Protein AF-A0A8H5NJ87-F1 (afdb_monomer_lite)

InterPro domains:
  IPR022085 Oxopyrrolidines biosynthesis cluster protein G [PF12311] (150-254)
  IPR053204 Oxopyrrolidines Biosynthesis-associated Protein [PTHR38797] (66-254)

Structure (mmCIF, N/CA/C/O backbone):
data_AF-A0A8H5NJ87-F1
#
_entry.id   AF-A0A8H5NJ87-F1
#
loop_
_atom_site.group_PDB
_atom_site.id
_atom_site.type_symbol
_atom_site.label_atom_id
_atom_site.label_alt_id
_atom_site.label_comp_id
_atom_site.label_asym_id
_atom_site.label_entity_id
_atom_site.label_seq_id
_atom_site.pdbx_PDB_ins_code
_atom_site.Cartn_x
_atom_site.Cartn_y
_atom_site.Cartn_z
_atom_site.occupancy
_atom_site.B_iso_or_equiv
_atom_site.auth_seq_id
_atom_site.auth_comp_id
_atom_site.auth_asym_id
_atom_site.auth_atom_id
_atom_site.pdbx_PDB_model_num
ATOM 1 N N . MET A 1 1 ? 33.802 42.641 17.028 1.00 51.41 1 MET A N 1
ATOM 2 C CA . MET A 1 1 ? 33.295 41.327 17.489 1.00 51.41 1 MET A CA 1
ATOM 3 C C . MET A 1 1 ? 32.277 41.567 18.598 1.00 51.41 1 MET A C 1
ATOM 5 O O . MET A 1 1 ? 32.675 42.138 19.609 1.00 51.41 1 MET A O 1
ATOM 9 N N . PRO A 1 2 ? 30.983 41.240 18.432 1.00 53.16 2 PRO A N 1
ATOM 10 C CA . PRO A 1 2 ? 30.001 41.517 19.476 1.00 53.16 2 PRO A CA 1
ATOM 11 C C . PRO A 1 2 ? 30.289 40.643 20.704 1.00 53.16 2 PRO A C 1
ATOM 13 O O . PRO A 1 2 ? 30.281 39.417 20.612 1.00 53.16 2 PRO A O 1
ATOM 16 N N . LYS A 1 3 ? 30.552 41.289 21.847 1.00 59.00 3 LYS A N 1
ATOM 17 C CA . LYS A 1 3 ? 31.009 40.680 23.112 1.00 59.00 3 LYS A CA 1
ATOM 18 C C . LYS A 1 3 ? 29.953 39.825 23.845 1.00 59.00 3 LYS A C 1
ATOM 20 O O . LYS A 1 3 ? 30.255 39.299 24.904 1.00 59.00 3 LYS A O 1
ATOM 25 N N . ASN A 1 4 ? 28.759 39.639 23.270 1.00 71.56 4 ASN A N 1
ATOM 26 C CA . ASN A 1 4 ? 27.613 38.970 23.911 1.00 71.56 4 ASN A CA 1
ATOM 27 C C . ASN A 1 4 ? 27.056 37.763 23.133 1.00 71.56 4 ASN A C 1
ATOM 29 O O . ASN A 1 4 ? 25.940 37.324 23.400 1.00 71.56 4 ASN A O 1
ATOM 33 N N . ARG A 1 5 ? 27.783 37.207 22.154 1.00 73.75 5 ARG A N 1
ATOM 34 C CA . ARG A 1 5 ? 27.295 36.014 21.442 1.00 73.75 5 ARG A CA 1
ATOM 35 C C . ARG A 1 5 ? 27.471 34.771 22.333 1.00 73.75 5 ARG A C 1
ATOM 37 O O . ARG A 1 5 ? 28.611 34.475 22.690 1.00 73.75 5 ARG A O 1
ATOM 44 N N . PRO A 1 6 ? 26.403 34.015 22.659 1.00 78.38 6 PRO A N 1
ATOM 45 C CA . PRO A 1 6 ? 26.536 32.777 23.423 1.00 78.38 6 PRO A CA 1
ATOM 46 C C . PRO A 1 6 ? 27.439 31.773 22.693 1.00 78.38 6 PRO A C 1
ATOM 48 O O . PRO A 1 6 ? 27.505 31.769 21.453 1.00 78.38 6 PRO A O 1
ATOM 51 N N . SER A 1 7 ? 28.117 30.905 23.453 1.00 86.94 7 SER A N 1
ATOM 52 C CA . SER A 1 7 ? 28.956 29.844 22.883 1.00 86.94 7 SER A CA 1
ATOM 53 C C . SER A 1 7 ? 28.148 28.974 21.910 1.00 86.94 7 SER A C 1
ATOM 55 O O . SER A 1 7 ? 26.918 28.915 21.969 1.00 86.94 7 SER A O 1
ATOM 57 N N . LYS A 1 8 ? 28.828 28.333 20.950 1.00 88.00 8 LYS A N 1
ATOM 58 C CA . LYS A 1 8 ? 28.178 27.423 19.989 1.00 88.00 8 LYS A CA 1
ATOM 59 C C . LYS A 1 8 ? 27.372 26.343 20.721 1.00 88.00 8 LYS A C 1
ATOM 61 O O . LYS A 1 8 ? 26.194 26.188 20.439 1.00 88.00 8 LYS A O 1
ATOM 66 N N . GLU A 1 9 ? 27.979 25.733 21.731 1.00 90.19 9 GLU A N 1
ATOM 67 C CA . GLU A 1 9 ? 27.366 24.722 22.593 1.00 90.19 9 GLU A CA 1
ATOM 68 C C . GLU A 1 9 ? 26.073 25.206 23.264 1.00 90.19 9 GLU A C 1
ATOM 70 O O . GLU A 1 9 ? 25.040 24.561 23.127 1.00 90.19 9 GLU A O 1
ATOM 75 N N . LYS A 1 10 ? 26.071 26.400 23.877 1.00 89.88 10 LYS A N 1
ATOM 76 C CA . LYS A 1 10 ? 24.856 26.971 24.488 1.00 89.88 10 LYS A CA 1
ATOM 77 C C . LYS A 1 10 ? 23.739 27.210 23.471 1.00 89.88 10 LYS A C 1
ATOM 79 O O . LYS A 1 10 ? 22.566 27.051 23.792 1.00 89.88 10 LYS A O 1
ATOM 84 N N . ARG A 1 11 ? 24.085 27.601 22.242 1.00 89.12 11 ARG A N 1
ATOM 85 C CA . ARG A 1 11 ? 23.099 27.797 21.165 1.00 89.12 11 ARG A CA 1
ATOM 86 C C . ARG A 1 11 ? 22.554 26.474 20.646 1.00 89.12 11 ARG A C 1
ATOM 88 O O . ARG A 1 11 ? 21.368 26.400 20.346 1.00 89.12 11 ARG A O 1
ATOM 95 N N . ASP A 1 12 ? 23.401 25.461 20.529 1.00 93.44 12 ASP A N 1
ATOM 96 C CA . ASP A 1 12 ? 22.990 24.136 20.077 1.00 93.44 12 ASP A CA 1
ATOM 97 C C . ASP A 1 12 ? 22.105 23.462 21.137 1.00 93.44 12 ASP A C 1
ATOM 99 O O . ASP A 1 12 ? 21.049 22.938 20.790 1.00 93.44 12 ASP A O 1
ATOM 103 N N . GLN A 1 13 ? 22.433 23.597 22.427 1.00 93.12 13 GLN A N 1
ATOM 104 C CA . GLN A 1 13 ? 21.582 23.136 23.527 1.00 93.12 13 GLN A CA 1
ATOM 105 C C . GLN A 1 13 ? 20.218 23.839 23.538 1.00 93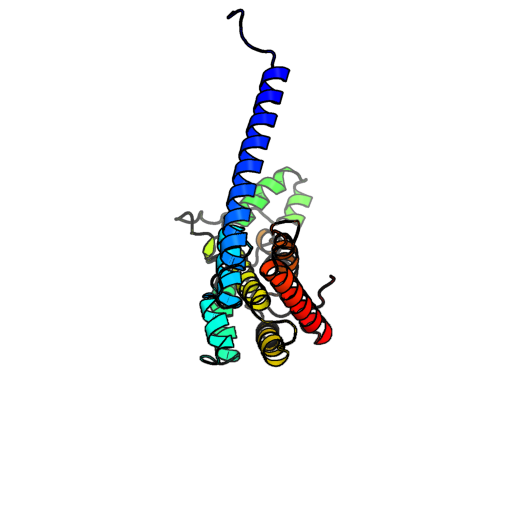.12 13 GLN A C 1
ATOM 107 O O . GLN A 1 13 ? 19.191 23.166 23.568 1.00 93.12 13 GLN A O 1
ATOM 112 N N . ALA A 1 14 ? 20.185 25.172 23.426 1.00 91.75 14 ALA A N 1
ATOM 113 C CA . ALA A 1 14 ? 18.927 25.919 23.373 1.00 91.75 14 ALA A CA 1
ATOM 114 C C . ALA A 1 14 ? 18.043 25.484 22.189 1.00 91.75 14 ALA A C 1
ATOM 116 O O . ALA A 1 14 ? 16.834 25.335 22.340 1.00 91.75 14 ALA A O 1
ATOM 117 N N . LYS A 1 15 ? 18.641 25.206 21.020 1.00 93.19 15 LYS A N 1
ATOM 118 C CA . LYS A 1 15 ? 17.914 24.660 19.861 1.00 93.19 15 LYS A CA 1
ATOM 119 C C . LYS A 1 15 ? 17.367 23.257 20.117 1.00 93.19 15 LYS A C 1
ATOM 121 O O . LYS A 1 15 ? 16.283 22.937 19.637 1.00 93.19 15 LYS A O 1
ATOM 126 N N . VAL A 1 16 ? 18.119 22.402 20.810 1.00 93.75 16 VAL A N 1
ATOM 127 C CA . VAL A 1 16 ? 17.667 21.048 21.170 1.00 93.75 16 VAL A CA 1
ATOM 128 C C . VAL A 1 16 ? 16.493 21.122 22.143 1.00 93.75 16 VAL A C 1
ATOM 130 O O . VAL A 1 16 ? 15.486 20.451 21.926 1.00 93.75 16 VAL A O 1
ATOM 133 N N . GLU A 1 17 ? 16.585 21.969 23.165 1.00 94.44 17 GLU A N 1
ATOM 134 C CA . GLU A 1 17 ? 15.505 22.188 24.130 1.00 94.44 17 GLU A CA 1
ATOM 135 C C . GLU A 1 17 ? 14.260 22.764 23.449 1.00 94.44 17 GLU A C 1
ATOM 137 O O . GLU A 1 17 ? 13.171 22.221 23.616 1.00 94.44 17 GLU A O 1
ATOM 142 N N . GLU A 1 18 ? 14.411 23.780 22.597 1.00 94.56 18 GLU A N 1
ATOM 143 C CA . GLU A 1 18 ? 13.307 24.350 21.819 1.00 94.56 18 GLU A CA 1
ATOM 144 C C . GLU A 1 18 ? 12.620 23.295 20.936 1.00 94.56 18 GLU A C 1
ATOM 146 O O . GLU A 1 18 ? 11.393 23.193 20.924 1.00 94.56 18 GLU A O 1
ATOM 151 N N . ARG A 1 19 ? 13.396 22.463 20.226 1.00 93.06 19 ARG A N 1
ATOM 152 C CA . ARG A 1 19 ? 12.853 21.351 19.426 1.00 93.06 19 ARG A CA 1
ATOM 153 C C . ARG A 1 19 ? 12.108 20.341 20.293 1.00 93.06 19 ARG A C 1
ATOM 155 O O . ARG A 1 19 ? 11.044 19.877 19.890 1.00 93.06 19 ARG A O 1
ATOM 162 N N . ARG A 1 20 ? 12.643 20.017 21.473 1.00 93.44 20 ARG A N 1
ATOM 163 C CA . ARG A 1 20 ? 12.000 19.109 22.429 1.00 93.44 20 ARG A CA 1
ATOM 164 C C . ARG A 1 20 ? 10.665 19.671 22.916 1.00 93.44 20 ARG A C 1
ATOM 166 O O . ARG A 1 20 ? 9.681 18.942 22.892 1.00 93.44 20 ARG A O 1
ATOM 173 N N . PHE A 1 21 ? 10.607 20.946 23.303 1.00 93.44 21 PHE A N 1
ATOM 174 C CA . PHE A 1 21 ? 9.362 21.585 23.740 1.00 93.44 21 PHE A CA 1
ATOM 175 C C . PHE A 1 21 ? 8.309 21.614 22.631 1.00 93.44 21 PHE A C 1
ATOM 177 O O . PHE A 1 21 ? 7.184 21.181 22.860 1.00 93.44 21 PHE A O 1
ATOM 184 N N . ARG A 1 22 ? 8.683 22.030 21.414 1.00 93.38 22 ARG A N 1
ATOM 185 C CA . ARG A 1 22 ? 7.770 22.025 20.257 1.00 93.38 22 ARG A CA 1
ATOM 186 C C . ARG A 1 22 ? 7.235 20.626 19.949 1.00 93.38 22 ARG A C 1
ATOM 188 O O . ARG A 1 22 ? 6.065 20.475 19.614 1.00 93.38 22 ARG A O 1
ATOM 195 N N . ARG A 1 23 ? 8.087 19.601 20.068 1.00 89.62 23 ARG A N 1
ATOM 196 C CA . ARG A 1 23 ? 7.690 18.200 19.888 1.00 89.62 23 ARG A CA 1
ATOM 197 C C . ARG A 1 23 ? 6.668 17.767 20.942 1.00 89.62 23 ARG A C 1
ATOM 199 O O . ARG A 1 23 ? 5.624 17.256 20.563 1.00 89.62 23 ARG A O 1
ATOM 206 N N . ILE A 1 24 ? 6.932 18.027 22.224 1.00 91.12 24 ILE A N 1
ATOM 207 C CA . ILE A 1 24 ? 6.017 17.683 23.326 1.00 91.12 24 ILE A CA 1
ATOM 208 C C . ILE A 1 24 ? 4.671 18.398 23.171 1.00 91.12 24 ILE A C 1
ATOM 210 O O . ILE A 1 24 ? 3.627 17.787 23.383 1.00 91.12 24 ILE A O 1
ATOM 214 N N . GLU A 1 25 ? 4.674 19.677 22.787 1.00 93.31 25 GLU A N 1
ATOM 215 C CA . GLU A 1 25 ? 3.440 20.436 22.562 1.00 93.31 25 GLU A CA 1
ATOM 216 C C . GLU A 1 25 ? 2.618 19.833 21.414 1.00 93.31 25 GLU A C 1
ATOM 218 O O . GLU A 1 25 ? 1.411 19.627 21.555 1.00 93.31 25 GLU A O 1
ATOM 223 N N . LYS A 1 26 ? 3.278 19.502 20.296 1.00 90.12 26 LYS A N 1
ATOM 224 C CA . LYS A 1 26 ? 2.643 18.838 19.153 1.00 90.12 26 LYS A CA 1
ATOM 225 C C . LYS A 1 26 ? 2.049 17.484 19.557 1.00 90.12 26 LYS A C 1
ATOM 227 O O . LYS A 1 26 ? 0.866 17.260 19.320 1.00 90.12 26 LYS A O 1
ATOM 232 N N . GLU A 1 27 ? 2.838 16.624 20.201 1.00 89.19 27 GLU A N 1
ATOM 233 C CA . GLU A 1 27 ? 2.411 15.288 20.641 1.00 89.19 27 GLU A CA 1
ATOM 234 C C . GLU A 1 27 ? 1.246 15.368 21.638 1.00 89.19 27 GLU A C 1
ATOM 236 O O . GLU A 1 27 ? 0.282 14.616 21.522 1.00 89.19 27 GLU A O 1
ATOM 241 N N . THR A 1 28 ? 1.287 16.315 22.583 1.00 91.12 28 THR A N 1
ATOM 242 C CA . THR A 1 28 ? 0.177 16.562 23.521 1.00 91.12 28 THR A CA 1
ATOM 243 C C . THR A 1 28 ? -1.101 16.922 22.768 1.00 91.12 28 THR A C 1
ATOM 245 O O . THR A 1 28 ? -2.132 16.288 22.971 1.00 91.12 28 THR A O 1
ATOM 248 N N . ARG A 1 29 ? -1.029 17.874 21.827 1.00 92.69 29 ARG A N 1
ATOM 249 C CA . ARG A 1 29 ? -2.195 18.303 21.041 1.00 92.69 29 ARG A CA 1
ATOM 250 C C . ARG A 1 29 ? -2.771 17.176 20.182 1.00 92.69 29 ARG A C 1
ATOM 252 O O . ARG A 1 29 ? -3.988 17.065 20.055 1.00 92.69 29 ARG A O 1
ATOM 259 N N . GLU A 1 30 ? -1.918 16.364 19.566 1.00 92.50 30 GLU A N 1
ATOM 260 C CA . GLU A 1 30 ? -2.349 15.196 18.790 1.00 92.50 30 GLU A CA 1
ATOM 261 C C . GLU A 1 30 ? -3.016 14.146 19.684 1.00 92.50 30 GLU A C 1
ATOM 263 O O . GLU A 1 30 ? -4.082 13.641 19.334 1.00 92.50 30 GLU A O 1
ATOM 268 N N . ASN A 1 31 ? -2.455 13.875 20.866 1.00 92.25 31 ASN A N 1
ATOM 269 C CA . ASN A 1 31 ? -3.036 12.946 21.835 1.00 92.25 31 ASN A CA 1
ATOM 270 C C . ASN A 1 31 ? -4.394 13.420 22.364 1.00 92.25 31 ASN A C 1
ATOM 272 O O . ASN A 1 31 ? -5.311 12.608 22.462 1.00 92.25 31 ASN A O 1
ATOM 276 N N . ASP A 1 32 ? -4.554 14.713 22.647 1.00 93.75 32 ASP A N 1
ATOM 277 C CA . ASP A 1 32 ? -5.832 15.276 23.096 1.00 93.75 32 ASP A CA 1
ATOM 278 C C . ASP A 1 32 ? -6.913 15.139 22.014 1.00 93.75 32 ASP A C 1
ATOM 280 O O . ASP A 1 32 ? -8.045 14.741 22.297 1.00 93.75 32 ASP A O 1
ATOM 284 N N . ARG A 1 33 ? -6.557 15.396 20.746 1.00 95.38 33 ARG A N 1
ATOM 285 C CA . ARG A 1 33 ? -7.461 15.195 19.601 1.00 95.38 33 ARG A CA 1
ATOM 286 C C . ARG A 1 33 ? -7.819 13.723 19.411 1.00 95.38 33 ARG A C 1
ATOM 288 O O . ARG A 1 33 ? -8.991 13.410 19.218 1.00 95.38 33 ARG A O 1
ATOM 295 N N . ALA A 1 34 ? -6.836 12.825 19.482 1.00 94.06 34 ALA A N 1
ATOM 296 C CA . ALA A 1 34 ? -7.063 11.385 19.368 1.00 94.06 34 ALA A CA 1
ATOM 297 C C . ALA A 1 34 ? -7.963 10.870 20.502 1.00 94.06 34 ALA A C 1
ATOM 299 O O . ALA A 1 34 ? -8.874 10.079 20.263 1.00 94.06 34 ALA A O 1
ATOM 300 N N . LYS A 1 35 ? -7.764 11.373 21.726 1.00 93.75 35 LYS A N 1
ATOM 301 C CA . LYS A 1 35 ? -8.618 11.068 22.875 1.00 93.75 35 LYS A CA 1
ATOM 302 C C . LYS A 1 35 ? -10.056 11.535 22.654 1.00 93.75 35 LYS A C 1
ATOM 304 O O . LYS A 1 35 ? -10.971 10.762 22.908 1.00 93.75 35 LYS A O 1
ATOM 309 N N . ALA A 1 36 ? -10.255 12.746 22.135 1.00 95.62 36 ALA A N 1
ATOM 310 C CA . ALA A 1 36 ? -11.591 13.252 21.826 1.00 95.62 36 ALA A CA 1
ATOM 311 C C . ALA A 1 36 ? -12.333 12.356 20.818 1.00 95.62 36 ALA A C 1
ATOM 313 O O . ALA A 1 36 ? -13.501 12.055 21.028 1.00 95.62 36 ALA A O 1
ATOM 314 N N . VAL A 1 37 ? -11.648 11.871 19.774 1.00 96.38 37 VAL A N 1
ATOM 315 C CA . VAL A 1 37 ? -12.219 10.908 18.810 1.00 96.38 37 VAL A CA 1
ATOM 316 C C . VAL A 1 37 ? -12.541 9.569 19.475 1.00 96.38 37 VAL A C 1
ATOM 318 O O . VAL A 1 37 ? -13.604 8.995 19.240 1.00 96.38 37 VAL A O 1
ATOM 321 N N . ALA A 1 38 ? -11.637 9.056 20.312 1.00 91.75 38 ALA A N 1
ATOM 322 C CA . ALA A 1 38 ? -11.845 7.787 21.001 1.00 91.75 38 ALA A CA 1
ATOM 323 C C . ALA A 1 38 ? -13.064 7.836 21.941 1.00 91.75 38 ALA A C 1
ATOM 325 O O . ALA A 1 38 ? -13.850 6.884 21.962 1.00 91.75 38 ALA A O 1
ATOM 326 N N . ASP A 1 39 ? -13.239 8.952 22.651 1.00 93.56 39 ASP A N 1
ATOM 327 C CA . ASP A 1 39 ? -14.318 9.180 23.617 1.00 93.56 39 ASP A CA 1
ATOM 328 C C . ASP A 1 39 ? -15.654 9.602 22.951 1.00 93.56 39 ASP A C 1
ATOM 330 O O . ASP A 1 39 ? -16.691 9.636 23.615 1.00 93.56 39 ASP A O 1
ATOM 334 N N . ASP A 1 40 ? -15.665 9.898 21.644 1.00 95.25 40 ASP A N 1
ATOM 335 C CA . ASP A 1 40 ? -16.872 10.282 20.904 1.00 95.25 40 ASP A CA 1
ATOM 336 C C . ASP A 1 40 ? -17.784 9.068 20.654 1.00 95.25 40 ASP A C 1
ATOM 338 O O . ASP A 1 40 ? -17.459 8.158 19.891 1.00 95.25 40 ASP A O 1
ATOM 342 N N . ASN A 1 41 ? -18.950 9.040 21.297 1.00 93.94 41 ASN A N 1
ATOM 343 C CA . ASN A 1 41 ? -19.925 7.953 21.159 1.00 93.94 41 ASN A CA 1
ATOM 344 C C . ASN A 1 41 ? -20.862 8.108 19.950 1.00 93.94 41 ASN A C 1
ATOM 346 O O . ASN A 1 41 ? -21.688 7.231 19.713 1.00 93.94 41 ASN A O 1
ATOM 350 N N . THR A 1 42 ? -20.769 9.212 19.206 1.00 96.56 42 THR A N 1
ATOM 351 C CA . THR A 1 42 ? -21.543 9.430 17.973 1.00 96.56 42 THR A CA 1
ATOM 352 C C . THR A 1 42 ? -20.876 8.807 16.749 1.00 96.56 42 THR A C 1
ATOM 354 O O . THR A 1 42 ? -21.546 8.559 15.748 1.00 96.56 42 THR A O 1
ATOM 357 N N . LEU A 1 43 ? -19.574 8.521 16.838 1.00 95.81 43 LEU A N 1
ATOM 358 C CA . LEU A 1 43 ? -18.805 7.851 15.797 1.00 95.81 43 LEU A CA 1
ATOM 359 C C . LEU A 1 43 ? -18.842 6.336 15.991 1.00 95.81 43 LEU A C 1
ATOM 361 O O . LEU A 1 43 ? -18.576 5.828 17.086 1.00 95.81 43 LEU A O 1
ATOM 365 N N . ASP A 1 44 ? -19.094 5.606 14.906 1.00 96.25 44 ASP A N 1
ATOM 366 C CA . ASP A 1 44 ? -18.831 4.173 14.888 1.00 96.25 44 ASP A CA 1
ATOM 367 C C . ASP A 1 44 ? -17.319 3.883 14.873 1.00 96.25 44 ASP A C 1
ATOM 369 O O . ASP A 1 44 ? -16.474 4.774 14.741 1.00 96.25 44 ASP A O 1
ATOM 373 N N . PHE A 1 45 ? -16.962 2.613 15.049 1.00 95.75 45 PHE A N 1
ATOM 374 C CA . PHE A 1 45 ? -15.562 2.214 15.120 1.00 95.75 45 PHE A CA 1
ATOM 375 C C . PHE A 1 45 ? -14.778 2.555 13.843 1.00 95.75 45 PHE A C 1
ATOM 377 O O . PHE A 1 45 ? -13.656 3.044 13.938 1.00 95.75 45 PHE A O 1
ATOM 384 N N . ALA A 1 46 ? -15.361 2.343 12.662 1.00 95.69 46 ALA A N 1
ATOM 385 C CA . ALA A 1 46 ? -14.689 2.600 11.391 1.00 95.69 46 ALA A CA 1
ATOM 386 C C . ALA A 1 46 ? -14.396 4.099 11.212 1.00 95.69 46 ALA A C 1
ATOM 388 O O . ALA A 1 46 ? -13.262 4.473 10.916 1.00 95.69 46 ALA A O 1
ATOM 389 N N . ALA A 1 47 ? -15.373 4.955 11.517 1.00 96.50 47 ALA A N 1
ATOM 390 C CA . ALA A 1 47 ? -15.218 6.402 11.487 1.00 96.50 47 ALA A CA 1
ATOM 391 C C . ALA A 1 47 ? -14.168 6.898 12.496 1.00 96.50 47 ALA A C 1
ATOM 393 O O . ALA A 1 47 ? -13.420 7.832 12.201 1.00 96.50 47 ALA A O 1
ATOM 394 N N . LYS A 1 48 ? -14.057 6.264 13.675 1.00 96.69 48 LYS A N 1
ATOM 395 C CA . LYS A 1 48 ? -12.965 6.559 14.621 1.00 96.69 48 LYS A CA 1
ATOM 396 C C . LYS A 1 48 ? -11.599 6.257 14.013 1.00 96.69 48 LYS A C 1
ATOM 398 O O . LYS A 1 48 ? -10.692 7.070 14.164 1.00 96.69 48 LYS A O 1
ATOM 403 N N . ILE A 1 49 ? -11.453 5.126 13.322 1.00 96.50 49 ILE A N 1
ATOM 404 C CA . ILE A 1 49 ? -10.198 4.746 12.659 1.00 96.50 49 ILE A CA 1
ATOM 405 C C . ILE A 1 49 ? -9.816 5.748 11.566 1.00 96.50 49 ILE A C 1
ATOM 407 O O . ILE A 1 49 ? -8.661 6.170 11.529 1.00 96.50 49 ILE A O 1
ATOM 411 N N . ASP A 1 50 ? -10.764 6.200 10.744 1.00 96.19 50 ASP A N 1
ATOM 412 C CA . ASP A 1 50 ? -10.490 7.204 9.705 1.00 96.19 50 ASP A CA 1
ATOM 413 C C . ASP A 1 50 ? -10.016 8.535 10.312 1.00 96.19 50 ASP A C 1
ATOM 415 O O . ASP A 1 50 ? -9.002 9.099 9.899 1.00 96.19 50 ASP A O 1
ATOM 419 N N . ARG A 1 51 ? -10.679 9.006 11.375 1.00 96.12 51 ARG A N 1
ATOM 420 C CA . ARG A 1 51 ? -10.271 10.230 12.086 1.00 96.12 51 ARG A CA 1
ATOM 421 C C . ARG A 1 51 ? -8.923 10.097 12.786 1.00 96.12 51 ARG A C 1
ATOM 423 O O . ARG A 1 51 ? -8.156 11.059 12.830 1.00 96.12 51 ARG A O 1
ATOM 430 N N . LEU A 1 52 ? -8.625 8.929 13.350 1.00 95.19 52 LEU A N 1
ATOM 431 C CA . LEU A 1 52 ? -7.328 8.666 13.970 1.00 95.19 52 LEU A CA 1
ATOM 432 C C . LEU A 1 52 ? -6.209 8.645 12.931 1.00 95.19 52 LEU A C 1
ATOM 434 O O . LEU A 1 52 ? -5.158 9.229 13.192 1.00 95.19 52 LEU A O 1
ATOM 438 N N . ALA A 1 53 ? -6.452 8.068 11.753 1.00 94.50 53 ALA A N 1
ATOM 439 C CA . ALA A 1 53 ? -5.489 8.075 10.659 1.00 94.50 53 ALA A CA 1
ATOM 440 C C . ALA A 1 53 ? -5.112 9.504 10.238 1.00 94.50 53 ALA A C 1
ATOM 442 O O . ALA A 1 53 ? -3.925 9.807 10.125 1.00 94.50 53 ALA A O 1
ATOM 443 N N . GLU A 1 54 ? -6.091 10.410 10.121 1.00 93.81 54 GLU A N 1
ATOM 444 C CA . GLU A 1 54 ? -5.853 11.837 9.845 1.00 93.81 54 GLU A CA 1
ATOM 445 C C . GLU A 1 54 ? -5.025 12.521 10.949 1.00 93.81 54 GLU A C 1
ATOM 447 O O . GLU A 1 54 ? -4.128 13.314 10.669 1.00 93.81 54 GLU A O 1
ATOM 452 N N . ILE A 1 55 ? -5.325 12.246 12.223 1.00 93.75 55 ILE A N 1
ATOM 453 C CA . ILE A 1 55 ? -4.641 12.883 13.362 1.00 93.75 55 ILE A CA 1
ATOM 454 C C . ILE A 1 55 ? -3.196 12.395 13.486 1.00 93.75 55 ILE A C 1
ATOM 456 O O . ILE A 1 55 ? -2.307 13.190 13.793 1.00 93.75 55 ILE A O 1
ATOM 460 N N . ARG A 1 56 ? -2.972 11.096 13.278 1.00 91.94 56 ARG A N 1
ATOM 461 C CA . ARG A 1 56 ? -1.670 10.442 13.442 1.00 91.94 56 ARG A CA 1
ATOM 462 C C . ARG A 1 56 ? -0.808 10.476 12.184 1.00 91.94 56 ARG A C 1
ATOM 464 O O . ARG A 1 56 ? 0.389 10.233 12.286 1.00 91.94 56 ARG A O 1
ATOM 471 N N . ASN A 1 57 ? -1.381 10.843 11.038 1.00 91.31 57 ASN A N 1
ATOM 472 C CA . ASN A 1 57 ? -0.778 10.669 9.714 1.00 91.31 57 ASN A CA 1
ATOM 473 C C . ASN A 1 57 ? -0.427 9.199 9.450 1.00 91.31 57 ASN A C 1
ATOM 475 O O . ASN A 1 57 ? 0.692 8.889 9.049 1.00 91.31 57 ASN A O 1
ATOM 479 N N . TRP A 1 58 ? -1.372 8.300 9.731 1.00 93.25 58 TRP A N 1
ATOM 480 C CA . TRP A 1 58 ? -1.183 6.883 9.439 1.00 93.25 58 TRP A CA 1
ATOM 481 C C . TRP A 1 58 ? -1.038 6.633 7.946 1.00 93.25 58 TRP A C 1
ATOM 483 O O . TRP A 1 58 ? -1.612 7.351 7.122 1.00 93.25 58 TRP A O 1
ATOM 493 N N . PHE A 1 59 ? -0.328 5.560 7.614 1.00 87.25 59 PHE A N 1
ATOM 494 C CA . PHE A 1 59 ? -0.239 5.071 6.247 1.00 87.25 59 PHE A CA 1
ATOM 495 C C . PHE A 1 59 ? -1.619 4.584 5.788 1.00 87.25 59 PHE A C 1
ATOM 497 O O . PHE A 1 59 ? -2.091 3.504 6.150 1.00 87.25 59 PHE A O 1
ATOM 504 N N . CYS A 1 60 ? -2.287 5.427 5.006 1.00 89.06 60 CYS A N 1
ATOM 505 C CA . CYS A 1 60 ? -3.590 5.179 4.412 1.00 89.06 60 CYS A CA 1
ATOM 506 C C . CYS A 1 60 ? -3.639 5.773 2.999 1.00 89.06 60 CYS A C 1
ATOM 508 O O . CYS A 1 60 ? -2.852 6.650 2.642 1.00 89.06 60 CYS A O 1
ATOM 510 N N . ALA A 1 61 ? -4.563 5.264 2.195 1.00 93.50 61 ALA A N 1
ATOM 511 C CA . ALA A 1 61 ? -4.843 5.742 0.849 1.00 93.50 61 ALA A CA 1
ATOM 512 C C . ALA A 1 61 ? -6.359 5.750 0.625 1.00 93.50 61 ALA A C 1
ATOM 514 O O . ALA A 1 61 ? -7.120 5.341 1.508 1.00 93.50 61 ALA A O 1
ATOM 515 N N . ASP A 1 62 ? -6.800 6.212 -0.547 1.00 94.25 62 ASP A N 1
ATOM 516 C CA . ASP A 1 62 ? -8.216 6.181 -0.908 1.00 94.25 62 ASP A CA 1
ATOM 517 C C . ASP A 1 62 ? -8.780 4.756 -0.791 1.00 94.25 62 ASP A C 1
ATOM 519 O O . ASP A 1 62 ? -8.268 3.809 -1.387 1.00 94.25 62 ASP A O 1
ATOM 523 N N . THR A 1 63 ? -9.843 4.611 -0.002 1.00 96.81 63 THR A N 1
ATOM 524 C CA . THR A 1 63 ? -10.507 3.326 0.247 1.00 96.81 63 THR A CA 1
ATOM 525 C C . THR A 1 63 ? -11.801 3.173 -0.536 1.00 96.81 63 THR A C 1
ATOM 527 O O . THR A 1 63 ? -12.420 2.119 -0.443 1.00 96.81 63 THR A O 1
ATOM 530 N N . THR A 1 64 ? -12.188 4.149 -1.366 1.00 97.81 64 THR A N 1
ATOM 531 C CA . THR A 1 64 ? -13.487 4.183 -2.059 1.00 97.81 64 THR A CA 1
ATOM 532 C C . THR A 1 64 ? -13.828 2.861 -2.754 1.00 97.81 64 THR A C 1
ATOM 534 O O . THR A 1 64 ? -14.887 2.282 -2.510 1.00 97.81 64 THR A O 1
ATOM 537 N N . THR A 1 65 ? -12.931 2.322 -3.583 1.00 98.50 65 THR A N 1
ATOM 538 C CA . THR A 1 65 ? -13.178 1.050 -4.289 1.00 98.50 65 THR A CA 1
ATOM 539 C C . THR A 1 65 ? -13.256 -0.143 -3.335 1.00 98.50 65 THR A C 1
ATOM 541 O O . THR A 1 65 ? -14.112 -1.015 -3.501 1.00 98.50 65 THR A O 1
ATOM 544 N N . VAL A 1 66 ? -12.397 -0.182 -2.312 1.00 98.44 66 VAL A N 1
ATOM 545 C CA . VAL A 1 66 ? -12.399 -1.261 -1.315 1.00 98.44 66 VAL A CA 1
ATOM 546 C C . VAL A 1 66 ? -13.679 -1.206 -0.478 1.00 98.44 66 VAL A C 1
ATOM 548 O O . VAL A 1 66 ? -14.298 -2.241 -0.255 1.00 98.44 66 VAL A O 1
ATOM 551 N N . ASP A 1 67 ? -14.144 -0.024 -0.085 1.00 98.19 67 ASP A N 1
ATOM 552 C CA . ASP A 1 67 ? -15.367 0.160 0.694 1.00 98.19 67 ASP A CA 1
ATOM 553 C C . ASP A 1 67 ? -16.616 -0.251 -0.108 1.00 98.19 67 ASP A C 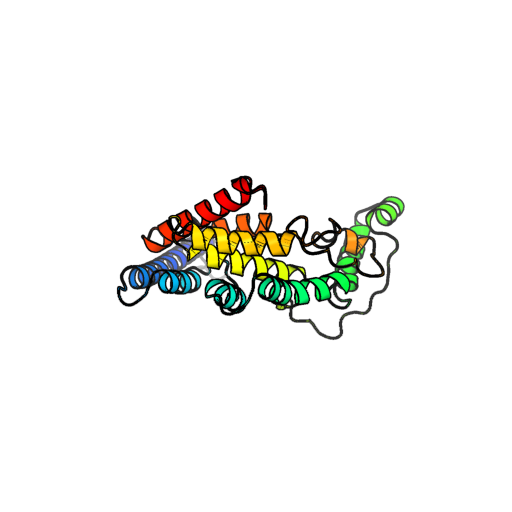1
ATOM 555 O O . ASP A 1 67 ? -17.468 -0.970 0.424 1.00 98.19 67 ASP A O 1
ATOM 559 N N . ARG A 1 68 ? -16.688 0.089 -1.407 1.00 98.56 68 ARG A N 1
ATOM 560 C CA . ARG A 1 68 ? -17.739 -0.398 -2.330 1.00 98.56 68 ARG A CA 1
ATOM 561 C C . ARG A 1 68 ? -17.731 -1.924 -2.454 1.00 98.56 68 ARG A C 1
ATOM 563 O O . ARG A 1 68 ? -18.778 -2.571 -2.469 1.00 98.56 68 ARG A O 1
ATOM 570 N N . TYR A 1 69 ? -16.550 -2.535 -2.503 1.00 98.75 69 TYR A N 1
ATOM 571 C CA . TYR A 1 69 ? -16.434 -3.992 -2.482 1.00 98.75 69 TYR A CA 1
ATOM 572 C C . TYR A 1 69 ? -16.902 -4.578 -1.143 1.00 98.75 69 TYR A C 1
ATOM 574 O O . TYR A 1 69 ? -17.687 -5.533 -1.101 1.00 98.75 69 TYR A O 1
ATOM 582 N N . MET A 1 70 ? -16.460 -3.998 -0.027 1.00 98.44 70 MET A N 1
ATOM 583 C CA . MET A 1 70 ? -16.784 -4.473 1.314 1.00 98.44 70 MET A CA 1
ATOM 584 C C . MET A 1 70 ? -18.281 -4.363 1.618 1.00 98.44 70 MET A C 1
ATOM 586 O O . MET A 1 70 ? -18.820 -5.286 2.235 1.00 98.44 70 MET A O 1
ATOM 590 N N . SER A 1 71 ? -18.971 -3.339 1.107 1.00 97.75 71 SER A N 1
ATOM 591 C CA . SER A 1 71 ? -20.434 -3.204 1.185 1.00 97.75 71 SER A CA 1
ATOM 592 C C . SER A 1 71 ? -21.190 -4.189 0.282 1.00 97.75 71 SER A C 1
ATOM 594 O O . SER A 1 71 ? -22.359 -4.474 0.529 1.00 97.75 71 SER A O 1
ATOM 596 N N . GLY A 1 72 ? -20.515 -4.773 -0.715 1.00 98.06 72 GLY A N 1
ATOM 597 C CA . GLY A 1 72 ? -21.122 -5.668 -1.702 1.00 98.06 72 GLY A CA 1
ATOM 598 C C . GLY A 1 72 ? -21.767 -4.941 -2.881 1.00 98.06 72 GLY A C 1
ATOM 599 O O . GLY A 1 72 ? -22.502 -5.573 -3.632 1.00 98.06 72 GLY A O 1
ATOM 600 N N . GLU A 1 73 ? -21.495 -3.645 -3.047 1.00 98.50 73 GLU A N 1
ATOM 601 C CA . GLU A 1 73 ? -21.943 -2.867 -4.205 1.00 98.50 73 GLU A CA 1
ATOM 602 C C . GLU A 1 73 ? -21.306 -3.371 -5.506 1.00 98.50 73 GLU A C 1
ATOM 604 O O . GLU A 1 73 ? -21.977 -3.443 -6.532 1.00 98.50 73 GLU A O 1
ATOM 609 N N . ILE A 1 74 ? -20.027 -3.751 -5.447 1.00 98.75 74 ILE A N 1
ATOM 610 C CA . ILE A 1 74 ? -19.276 -4.301 -6.580 1.00 98.75 74 ILE A CA 1
ATOM 611 C C . ILE A 1 74 ? -18.762 -5.708 -6.279 1.00 98.75 74 ILE A C 1
ATOM 613 O O . ILE A 1 74 ? -18.512 -6.081 -5.127 1.00 98.75 74 ILE A O 1
ATOM 617 N N . SER A 1 75 ? -18.594 -6.503 -7.335 1.00 98.69 75 SER A N 1
ATOM 618 C CA . SER A 1 75 ? -18.087 -7.875 -7.219 1.00 98.69 75 SER A CA 1
ATOM 619 C C . SER A 1 75 ? -16.582 -7.917 -6.918 1.00 98.69 75 SER A C 1
ATOM 621 O O . SER A 1 75 ? -15.861 -6.953 -7.164 1.00 98.69 75 SER A O 1
ATOM 623 N N . THR A 1 76 ? -16.068 -9.058 -6.441 1.00 98.56 76 THR A N 1
ATOM 624 C CA . THR A 1 76 ? -14.616 -9.249 -6.248 1.00 98.56 76 THR A CA 1
ATOM 625 C C . THR A 1 76 ? -13.836 -9.058 -7.551 1.00 98.56 76 THR A C 1
ATOM 627 O O . THR A 1 76 ? -12.772 -8.446 -7.538 1.00 98.56 76 THR A O 1
ATOM 630 N N . ALA A 1 77 ? -14.359 -9.567 -8.673 1.00 98.25 77 ALA A N 1
ATOM 631 C CA . ALA A 1 77 ? -13.710 -9.448 -9.977 1.00 98.25 77 ALA A CA 1
ATOM 632 C C . ALA A 1 77 ? -13.660 -7.988 -10.449 1.00 98.25 77 ALA A C 1
ATOM 634 O O . ALA A 1 77 ? -12.617 -7.526 -10.895 1.00 98.25 77 ALA A O 1
ATOM 635 N N . GLU A 1 78 ? -14.764 -7.257 -10.286 1.00 98.62 78 GLU A N 1
ATOM 636 C CA . GLU A 1 78 ? -14.855 -5.835 -10.626 1.00 98.62 78 GLU A CA 1
ATOM 637 C C . GLU A 1 78 ? -13.935 -4.976 -9.752 1.00 98.62 78 GLU A C 1
ATOM 639 O O . GLU A 1 78 ? -13.184 -4.157 -10.271 1.00 98.62 78 GLU A O 1
ATOM 644 N N . ALA A 1 79 ? -13.926 -5.203 -8.436 1.00 98.69 79 ALA A N 1
ATOM 645 C CA . ALA A 1 79 ? -13.039 -4.494 -7.519 1.00 98.69 79 ALA A CA 1
ATOM 646 C C . ALA A 1 79 ? -11.561 -4.734 -7.852 1.00 98.69 79 ALA A C 1
ATOM 648 O O . ALA A 1 79 ? -10.780 -3.787 -7.921 1.00 98.69 79 ALA A O 1
ATOM 649 N N . ALA A 1 80 ? -11.183 -5.994 -8.095 1.00 98.56 80 ALA A N 1
ATOM 650 C CA . ALA A 1 80 ? -9.825 -6.341 -8.490 1.00 98.56 80 ALA A CA 1
ATOM 651 C C . ALA A 1 80 ? -9.438 -5.692 -9.826 1.00 98.56 80 ALA A C 1
ATOM 653 O O . ALA A 1 80 ? -8.295 -5.276 -9.974 1.00 98.56 80 ALA A O 1
ATOM 654 N N . ASP A 1 81 ? -10.365 -5.581 -10.781 1.00 98.38 81 ASP A N 1
ATOM 655 C CA . ASP A 1 81 ? -10.095 -4.946 -12.071 1.00 98.38 81 ASP A CA 1
ATOM 656 C C . ASP A 1 81 ? -9.906 -3.430 -11.961 1.00 98.38 81 ASP A C 1
ATOM 658 O O . ASP A 1 81 ? -8.914 -2.905 -12.464 1.00 98.38 81 ASP A O 1
ATOM 662 N N . ILE A 1 82 ? -10.788 -2.742 -11.226 1.00 98.50 82 ILE A N 1
ATOM 663 C CA . ILE A 1 82 ? -10.682 -1.296 -10.977 1.00 98.50 82 ILE A CA 1
ATOM 664 C C . ILE A 1 82 ? -9.349 -0.958 -10.299 1.00 98.50 82 ILE A C 1
ATOM 666 O O . ILE A 1 82 ? -8.691 0.006 -10.685 1.00 98.50 82 ILE A O 1
ATOM 670 N N . LEU A 1 83 ? -8.951 -1.747 -9.297 1.00 98.38 83 LEU A N 1
ATOM 671 C CA . LEU A 1 83 ? -7.718 -1.522 -8.542 1.00 98.38 83 LEU A CA 1
ATOM 672 C C . LEU A 1 83 ? -6.458 -1.832 -9.362 1.00 98.38 83 LEU A C 1
ATOM 674 O O . LEU A 1 83 ? -5.476 -1.101 -9.277 1.00 98.38 83 LEU A O 1
ATOM 678 N N . ALA A 1 84 ? -6.468 -2.915 -10.140 1.00 98.19 84 ALA A N 1
ATOM 679 C CA . ALA A 1 84 ? -5.276 -3.401 -10.828 1.00 98.19 84 ALA A CA 1
ATOM 680 C C . ALA A 1 84 ? -4.997 -2.701 -12.160 1.00 98.19 84 ALA A C 1
ATOM 682 O O . ALA A 1 84 ? -3.837 -2.505 -12.505 1.00 98.19 84 ALA A O 1
ATOM 683 N N . LYS A 1 85 ? -6.031 -2.306 -12.908 1.00 97.75 85 LYS A N 1
ATOM 684 C CA . LYS A 1 85 ? -5.875 -1.725 -14.246 1.00 97.75 85 LYS A CA 1
ATOM 685 C C . LYS A 1 85 ? -4.890 -0.544 -14.328 1.00 97.75 85 LYS A C 1
ATOM 687 O O . LYS A 1 85 ? -4.012 -0.601 -15.188 1.00 97.75 85 LYS A O 1
ATOM 692 N N . PRO A 1 86 ? -4.963 0.496 -13.472 1.00 97.25 86 PRO A N 1
ATOM 693 C CA . PRO A 1 86 ? -3.999 1.597 -13.547 1.00 97.25 86 PRO A CA 1
ATOM 694 C C . PRO A 1 86 ? -2.562 1.137 -13.251 1.00 97.25 86 PRO A C 1
ATOM 696 O O . PRO A 1 86 ? -1.616 1.651 -13.842 1.00 97.25 86 PRO A O 1
ATOM 699 N N . ILE A 1 87 ? -2.391 0.132 -12.385 1.00 97.75 87 ILE A N 1
ATOM 700 C CA . ILE A 1 87 ? -1.084 -0.462 -12.075 1.00 97.75 87 ILE A CA 1
ATOM 701 C C . ILE A 1 87 ? -0.557 -1.246 -13.278 1.00 97.75 87 ILE A C 1
ATOM 703 O O . ILE A 1 87 ? 0.605 -1.081 -13.639 1.00 97.75 87 ILE A O 1
ATOM 707 N N . ASP A 1 88 ? -1.404 -2.056 -13.918 1.00 97.94 88 ASP A N 1
ATOM 708 C CA . ASP A 1 88 ? -1.054 -2.828 -15.114 1.00 97.94 88 ASP A CA 1
ATOM 709 C C . ASP A 1 88 ? -0.574 -1.891 -16.240 1.00 97.94 88 ASP A C 1
ATOM 711 O O . ASP A 1 88 ? 0.482 -2.109 -16.835 1.00 97.94 88 ASP A O 1
ATOM 715 N N . GLU A 1 89 ? -1.307 -0.801 -16.485 1.00 96.69 89 GLU A N 1
ATOM 716 C CA . GLU A 1 89 ? -0.966 0.206 -17.496 1.00 96.69 89 GLU A CA 1
ATOM 717 C C . GLU A 1 89 ? 0.347 0.937 -17.171 1.00 96.69 89 GLU A C 1
ATOM 719 O O . GLU A 1 89 ? 1.232 1.041 -18.030 1.00 96.69 89 GLU A O 1
ATOM 724 N N . ALA A 1 90 ? 0.514 1.413 -15.934 1.00 96.12 90 ALA A N 1
ATOM 725 C CA . ALA A 1 90 ? 1.733 2.097 -15.508 1.00 96.12 90 ALA A CA 1
ATOM 726 C C . ALA A 1 90 ? 2.952 1.162 -15.557 1.00 96.12 90 ALA A C 1
ATOM 728 O O . ALA A 1 90 ? 4.011 1.544 -16.062 1.00 96.12 90 ALA A O 1
ATOM 729 N N . TYR A 1 91 ? 2.795 -0.085 -15.105 1.00 96.75 91 TYR A N 1
ATOM 730 C CA . TYR A 1 91 ? 3.854 -1.086 -15.119 1.00 96.75 91 TYR A CA 1
ATOM 731 C C . TYR A 1 91 ? 4.299 -1.403 -16.542 1.00 96.75 91 TYR A C 1
ATOM 733 O O . TYR A 1 91 ? 5.485 -1.274 -16.838 1.00 96.75 91 TYR A O 1
ATOM 741 N N . SER A 1 92 ? 3.372 -1.776 -17.432 1.00 96.88 92 SER A N 1
ATOM 742 C CA . SER A 1 92 ? 3.686 -2.216 -18.800 1.00 96.88 92 SER A CA 1
ATOM 743 C C . SER A 1 92 ? 4.226 -1.115 -19.701 1.00 96.88 92 SER A C 1
ATOM 745 O O . SER A 1 92 ? 4.837 -1.397 -20.729 1.00 96.88 92 SER A O 1
ATOM 747 N N . THR A 1 93 ? 4.020 0.146 -19.335 1.00 94.88 93 THR A N 1
ATOM 748 C CA . THR A 1 93 ? 4.497 1.291 -20.116 1.00 94.88 93 THR A CA 1
ATOM 749 C C . THR A 1 93 ? 5.737 1.950 -19.517 1.00 94.88 93 THR A C 1
ATOM 751 O O . THR A 1 93 ? 6.156 2.994 -20.015 1.00 94.88 93 THR A O 1
ATOM 754 N N . ALA A 1 94 ? 6.331 1.370 -18.464 1.00 94.88 94 ALA A N 1
ATOM 755 C CA . ALA A 1 94 ? 7.420 1.986 -17.704 1.00 94.88 94 ALA A CA 1
ATOM 756 C C . ALA A 1 94 ? 7.059 3.421 -17.261 1.00 94.88 94 ALA A C 1
ATOM 758 O O . ALA A 1 94 ? 7.798 4.380 -17.512 1.00 94.88 94 ALA A O 1
ATOM 759 N N . ASN A 1 95 ? 5.874 3.572 -16.659 1.00 93.81 95 ASN A N 1
ATOM 760 C CA . ASN A 1 95 ? 5.258 4.849 -16.293 1.00 93.81 95 ASN A CA 1
ATOM 761 C C . ASN A 1 95 ? 5.102 5.784 -17.502 1.00 93.81 95 ASN A C 1
ATOM 763 O O . ASN A 1 95 ? 5.549 6.936 -17.482 1.00 93.81 95 ASN A O 1
ATOM 767 N N . ALA A 1 96 ? 4.532 5.261 -18.593 1.00 91.44 96 ALA A N 1
ATOM 768 C CA . ALA A 1 96 ? 4.453 5.927 -19.891 1.00 91.44 96 ALA A CA 1
ATOM 769 C C . ALA A 1 96 ? 5.802 6.548 -20.317 1.00 91.44 96 ALA A C 1
ATOM 771 O O . ALA A 1 96 ? 5.878 7.726 -20.672 1.00 91.44 96 ALA A O 1
ATOM 772 N N . GLY A 1 97 ? 6.864 5.740 -20.225 1.00 91.38 97 GLY A N 1
ATOM 773 C CA . GLY A 1 97 ? 8.234 6.023 -20.658 1.00 91.38 97 GLY A CA 1
ATOM 774 C C . GLY A 1 97 ? 9.100 6.814 -19.674 1.00 91.38 97 GLY A C 1
ATOM 775 O O . GLY A 1 97 ? 10.319 6.856 -19.839 1.00 91.38 97 GLY A O 1
ATOM 776 N N . THR A 1 98 ? 8.513 7.420 -18.639 1.00 91.00 98 THR A N 1
ATOM 777 C CA . THR A 1 98 ? 9.244 8.252 -17.670 1.00 91.00 98 THR A CA 1
ATOM 778 C C . THR A 1 98 ? 10.314 7.463 -16.915 1.00 91.00 98 THR A C 1
ATOM 780 O O . THR A 1 98 ? 11.372 8.011 -16.591 1.00 91.00 98 THR A O 1
ATOM 783 N N . GLU A 1 99 ? 10.079 6.175 -16.663 1.00 93.25 99 GLU A N 1
ATOM 784 C CA . GLU A 1 99 ? 11.013 5.366 -15.886 1.00 93.25 99 GLU A CA 1
ATOM 785 C C . GLU A 1 99 ? 12.293 5.037 -16.659 1.00 93.25 99 GLU A C 1
ATOM 787 O O . GLU A 1 99 ? 13.365 4.959 -16.062 1.00 93.25 99 GLU A O 1
ATOM 792 N N . TYR A 1 100 ? 12.237 4.970 -17.994 1.00 94.44 100 TYR A N 1
ATOM 793 C CA . TYR A 1 100 ? 13.445 4.815 -18.808 1.00 94.44 100 TYR A CA 1
ATOM 794 C C . TYR A 1 100 ? 14.429 5.964 -18.584 1.00 94.44 100 TYR A C 1
ATOM 796 O O . TYR A 1 100 ? 15.615 5.733 -18.348 1.00 94.44 100 TYR A O 1
ATOM 804 N N . PHE A 1 101 ? 13.931 7.203 -18.591 1.00 93.12 101 PHE A N 1
ATOM 805 C CA . PHE A 1 101 ? 14.749 8.386 -18.340 1.00 93.12 101 PHE A CA 1
ATOM 806 C C . PHE A 1 101 ? 15.315 8.400 -16.915 1.00 93.12 101 PHE A C 1
ATOM 808 O O . PHE A 1 101 ? 16.509 8.639 -16.718 1.00 93.12 101 PHE A O 1
ATOM 815 N N . ARG A 1 102 ? 14.477 8.121 -15.908 1.00 92.00 102 ARG A N 1
ATOM 816 C CA . ARG A 1 102 ? 14.888 8.141 -14.494 1.00 92.00 102 ARG A CA 1
ATOM 817 C C . ARG A 1 102 ? 15.963 7.103 -14.199 1.00 92.00 102 ARG A C 1
ATOM 819 O O . ARG A 1 102 ? 17.015 7.454 -13.658 1.00 92.00 102 ARG A O 1
ATOM 826 N N . GLN A 1 103 ? 15.739 5.860 -14.609 1.00 95.06 103 GLN A N 1
ATOM 827 C CA . GLN A 1 103 ? 16.675 4.769 -14.352 1.00 95.06 103 GLN A CA 1
ATOM 828 C C . GLN A 1 103 ? 17.966 4.934 -15.154 1.00 95.06 103 GLN A C 1
ATOM 830 O O . GLN A 1 103 ? 19.047 4.641 -14.646 1.00 95.06 103 GLN A O 1
ATOM 835 N N . GLU A 1 104 ? 17.904 5.501 -16.360 1.00 96.00 104 GLU A N 1
ATOM 836 C CA . GLU A 1 104 ? 19.112 5.834 -17.112 1.00 96.00 104 GLU A CA 1
ATOM 837 C C . GLU A 1 104 ? 19.923 6.957 -16.447 1.00 96.00 104 GLU A C 1
ATOM 839 O O . GLU A 1 104 ? 21.151 6.881 -16.403 1.00 96.00 104 GLU A O 1
ATOM 844 N N . ARG A 1 105 ? 19.286 7.969 -15.840 1.00 94.56 105 ARG A N 1
ATOM 845 C CA . ARG A 1 105 ? 20.010 8.978 -15.041 1.00 94.56 105 ARG A CA 1
ATOM 846 C C . ARG A 1 105 ? 20.725 8.357 -13.845 1.00 94.56 105 ARG A C 1
ATOM 848 O O . ARG A 1 105 ? 21.877 8.714 -13.578 1.00 94.56 105 ARG A O 1
ATOM 855 N N . VAL A 1 106 ? 20.073 7.426 -13.148 1.00 94.75 106 VAL A N 1
ATOM 856 C CA . VAL A 1 106 ? 20.701 6.654 -12.066 1.00 94.75 106 VAL A CA 1
ATOM 857 C C . VAL A 1 106 ? 21.884 5.858 -12.618 1.00 94.75 106 VAL A C 1
ATOM 859 O O . VAL A 1 106 ? 22.995 5.980 -12.099 1.00 94.75 106 VAL A O 1
ATOM 862 N N . ALA A 1 107 ? 21.693 5.126 -13.716 1.00 96.38 107 ALA A N 1
ATOM 863 C CA . ALA A 1 107 ? 22.736 4.338 -14.360 1.00 96.38 107 ALA A CA 1
ATOM 864 C C . ALA A 1 107 ? 23.948 5.190 -14.764 1.00 96.38 107 ALA A C 1
ATOM 866 O O . ALA A 1 107 ? 25.075 4.835 -14.431 1.00 96.38 107 ALA A O 1
ATOM 867 N N . ARG A 1 108 ? 23.750 6.359 -15.387 1.00 95.75 108 ARG A N 1
ATOM 868 C CA . ARG A 1 108 ? 24.841 7.282 -15.761 1.00 95.75 108 ARG A CA 1
ATOM 869 C C . ARG A 1 108 ? 25.681 7.726 -14.571 1.00 95.75 108 ARG A C 1
ATOM 871 O O . ARG A 1 108 ? 26.899 7.856 -14.689 1.00 95.75 108 ARG A O 1
ATOM 878 N N . ILE A 1 109 ? 25.051 7.971 -13.424 1.00 95.19 109 ILE A N 1
ATOM 879 C CA . ILE A 1 109 ? 25.774 8.302 -12.191 1.00 95.19 109 ILE A CA 1
ATOM 880 C C . ILE A 1 109 ? 26.547 7.073 -11.701 1.00 95.19 109 ILE A C 1
ATOM 882 O O . ILE A 1 109 ? 27.729 7.187 -11.384 1.00 95.19 109 ILE A O 1
ATOM 886 N N . GLN A 1 110 ? 25.914 5.900 -11.697 1.00 95.94 110 GLN A N 1
ATOM 887 C CA . GLN A 1 110 ? 26.502 4.666 -11.177 1.00 95.94 110 GLN A CA 1
ATOM 888 C C . GLN A 1 110 ? 27.662 4.130 -12.030 1.00 95.94 110 GLN A C 1
ATOM 890 O O . GLN A 1 110 ? 28.664 3.675 -11.480 1.00 95.94 110 GLN A O 1
ATOM 895 N N . ARG A 1 111 ? 27.601 4.252 -13.364 1.00 96.50 111 ARG A N 1
ATOM 896 C CA . ARG A 1 111 ? 28.683 3.836 -14.279 1.00 96.50 111 ARG A CA 1
ATOM 897 C C . ARG A 1 111 ? 30.026 4.504 -13.938 1.00 96.50 111 ARG A C 1
ATOM 899 O O . ARG A 1 111 ? 31.063 3.874 -14.108 1.00 96.50 111 ARG A O 1
ATOM 906 N N . LYS A 1 112 ? 30.024 5.725 -13.380 1.00 96.00 112 LYS A N 1
ATOM 907 C CA . LYS A 1 112 ? 31.243 6.465 -12.984 1.00 96.00 112 LYS A CA 1
ATOM 908 C C . LYS A 1 112 ? 32.017 5.822 -11.828 1.00 96.00 112 LYS A C 1
ATOM 910 O O . LYS A 1 112 ? 33.183 6.154 -11.633 1.00 96.00 112 LYS A O 1
ATOM 915 N N . TYR A 1 113 ? 31.388 4.929 -11.063 1.00 96.44 113 TYR A N 1
ATOM 916 C CA . TYR A 1 113 ? 32.004 4.251 -9.917 1.00 96.44 113 TYR A CA 1
ATOM 917 C C . TYR A 1 113 ? 32.573 2.865 -10.260 1.00 96.44 113 TYR A C 1
ATOM 919 O O . TYR A 1 113 ? 33.035 2.151 -9.369 1.00 96.44 113 TYR A O 1
ATOM 927 N N . HIS A 1 114 ? 32.556 2.468 -11.535 1.00 95.56 114 HIS A N 1
ATOM 928 C CA . HIS A 1 114 ? 32.996 1.151 -11.992 1.00 95.56 114 HIS A CA 1
ATOM 929 C C . HIS A 1 114 ? 34.004 1.260 -13.143 1.00 95.56 114 HIS A C 1
ATOM 931 O O . HIS A 1 114 ? 34.076 2.282 -13.824 1.00 95.56 114 HIS A O 1
ATOM 937 N N . SER A 1 115 ? 34.782 0.195 -13.377 1.00 97.00 115 SER A N 1
ATOM 938 C CA . SER A 1 115 ? 35.553 0.089 -14.622 1.00 97.00 115 SER A CA 1
ATOM 939 C C . SER A 1 115 ? 34.598 0.023 -15.824 1.00 97.00 115 SER A C 1
ATOM 941 O O . SER A 1 115 ? 33.454 -0.409 -15.648 1.00 97.00 115 SER A O 1
ATOM 943 N N . PRO A 1 116 ? 35.030 0.408 -17.038 1.00 95.94 116 PRO A N 1
ATOM 944 C CA . PRO A 1 116 ? 34.171 0.387 -18.223 1.00 95.94 116 PRO A CA 1
ATOM 945 C C . PRO A 1 116 ? 33.486 -0.965 -18.473 1.00 95.94 116 PRO A C 1
ATOM 947 O O . PRO A 1 116 ? 32.291 -1.014 -18.757 1.00 95.94 116 PRO A O 1
ATOM 950 N N . GLU A 1 117 ? 34.210 -2.070 -18.296 1.00 96.56 117 GLU A N 1
ATOM 951 C CA . GLU A 1 117 ? 33.702 -3.430 -18.505 1.00 96.56 117 GLU A CA 1
ATOM 952 C C . GLU A 1 117 ? 32.631 -3.776 -17.467 1.00 96.56 117 GLU A C 1
ATOM 954 O O . GLU A 1 117 ? 31.561 -4.279 -17.807 1.00 96.56 117 GLU A O 1
ATOM 959 N N . ARG A 1 118 ? 32.889 -3.438 -16.196 1.00 95.94 118 ARG A N 1
ATOM 960 C CA . ARG A 1 118 ? 31.949 -3.685 -15.099 1.00 95.94 118 ARG A CA 1
ATOM 961 C C . ARG A 1 118 ? 30.716 -2.788 -15.191 1.00 95.94 118 ARG A C 1
ATOM 963 O O . ARG A 1 118 ? 29.617 -3.218 -14.853 1.00 95.94 118 ARG A O 1
ATOM 970 N N . ALA A 1 119 ? 30.885 -1.551 -15.650 1.00 95.44 119 ALA A N 1
ATOM 971 C CA . ALA A 1 119 ? 29.794 -0.620 -15.898 1.00 95.44 119 ALA A CA 1
ATOM 972 C C . ALA A 1 119 ? 28.861 -1.140 -17.003 1.00 95.44 119 ALA A C 1
ATOM 974 O O . ALA A 1 119 ? 27.644 -1.115 -16.824 1.00 95.44 119 ALA A O 1
ATOM 975 N N . LEU A 1 120 ? 29.424 -1.658 -18.101 1.00 95.56 120 LEU A N 1
ATOM 976 C CA . LEU A 1 120 ? 28.662 -2.247 -19.202 1.00 95.56 120 LEU A CA 1
ATOM 977 C C . LEU A 1 120 ? 27.898 -3.504 -18.764 1.00 95.56 120 LEU A C 1
ATOM 979 O O . LEU A 1 120 ? 26.730 -3.656 -19.107 1.00 95.56 120 LEU A O 1
ATOM 983 N N . GLU A 1 121 ? 28.532 -4.375 -17.976 1.00 94.62 121 GLU A N 1
ATOM 984 C CA . GLU A 1 121 ? 27.895 -5.574 -17.418 1.00 94.62 121 GLU A CA 1
ATOM 985 C C . GLU A 1 121 ? 26.713 -5.222 -16.498 1.00 94.62 121 GLU A C 1
ATOM 987 O O . GLU A 1 121 ? 25.646 -5.824 -16.594 1.00 94.62 121 GLU A O 1
ATOM 992 N N . LEU A 1 122 ? 26.891 -4.241 -15.606 1.00 94.25 122 LEU A N 1
ATOM 993 C CA . LEU A 1 122 ? 25.891 -3.900 -14.592 1.00 94.25 122 LEU A CA 1
ATOM 994 C C . LEU A 1 122 ? 24.749 -3.025 -15.112 1.00 94.25 122 LEU A C 1
ATOM 996 O O . LEU A 1 122 ? 23.625 -3.167 -14.636 1.00 94.25 122 LEU A O 1
ATOM 1000 N N . TRP A 1 123 ? 25.037 -2.099 -16.024 1.00 95.81 123 TRP A N 1
ATOM 1001 C CA . TRP A 1 123 ? 24.120 -1.019 -16.404 1.00 95.81 123 TRP A CA 1
ATOM 1002 C C . TRP A 1 123 ? 23.835 -0.954 -17.905 1.00 95.81 123 TRP A C 1
ATOM 1004 O O . TRP A 1 123 ? 23.089 -0.077 -18.345 1.00 95.81 123 TRP A O 1
ATOM 1014 N N . GLY A 1 124 ? 24.423 -1.854 -18.697 1.00 95.12 124 GLY A N 1
ATOM 1015 C CA . GLY A 1 124 ? 24.338 -1.807 -20.151 1.00 95.12 124 GLY A CA 1
ATOM 1016 C C . GLY A 1 124 ? 25.022 -0.571 -20.753 1.00 95.12 124 GLY A C 1
ATOM 1017 O O . GLY A 1 124 ? 25.601 0.254 -20.030 1.00 95.12 124 GLY A O 1
ATOM 1018 N N . PRO A 1 125 ? 24.979 -0.439 -22.091 1.00 94.75 125 PRO A N 1
ATOM 1019 C CA . PRO A 1 125 ? 25.462 0.760 -22.761 1.00 94.75 125 PRO A CA 1
ATOM 1020 C C . PRO A 1 125 ? 24.619 1.969 -22.346 1.00 94.75 125 PRO A C 1
ATOM 1022 O O . PRO A 1 125 ? 23.430 1.833 -22.055 1.00 94.75 125 PRO A O 1
ATOM 1025 N N . GLU A 1 126 ? 25.240 3.146 -22.329 1.00 94.19 126 GLU A N 1
ATOM 1026 C CA . GLU A 1 126 ? 24.527 4.408 -22.125 1.00 94.19 126 GLU A CA 1
ATOM 1027 C C . GLU A 1 126 ? 23.522 4.637 -23.258 1.00 94.19 126 GLU A C 1
ATOM 1029 O O . GLU A 1 126 ? 23.824 4.393 -24.428 1.00 94.19 126 GLU A O 1
ATOM 1034 N N . GLN A 1 127 ? 22.316 5.063 -22.890 1.00 93.12 127 GLN A N 1
ATOM 1035 C CA . GLN A 1 127 ? 21.210 5.305 -23.815 1.00 93.12 127 GLN A CA 1
ATOM 1036 C C . GLN A 1 127 ? 20.667 6.715 -23.603 1.00 93.12 127 GLN A C 1
ATOM 1038 O O . GLN A 1 127 ? 20.673 7.233 -22.485 1.00 93.12 127 GLN A O 1
ATOM 1043 N N . ASP A 1 128 ? 20.176 7.338 -24.668 1.00 92.44 128 ASP A N 1
ATOM 1044 C CA . ASP A 1 128 ? 19.515 8.638 -24.599 1.00 92.44 128 ASP A CA 1
ATOM 1045 C C . ASP A 1 128 ? 18.000 8.436 -24.615 1.00 92.44 128 ASP A C 1
ATOM 1047 O O . ASP A 1 128 ? 17.419 8.029 -25.620 1.00 92.44 128 ASP A O 1
ATOM 1051 N N . TRP A 1 129 ? 17.368 8.725 -23.480 1.00 90.56 129 TRP A N 1
ATOM 1052 C CA . TRP A 1 129 ? 15.916 8.745 -23.335 1.00 90.56 129 TRP A CA 1
ATOM 1053 C C . TRP A 1 129 ? 15.447 10.195 -23.220 1.00 90.56 129 TRP A C 1
ATOM 1055 O O . TRP A 1 129 ? 16.116 10.982 -22.543 1.00 90.56 129 TRP A O 1
ATOM 1065 N N . PRO A 1 130 ? 14.333 10.574 -23.873 1.00 88.88 130 PRO A N 1
ATOM 1066 C CA . PRO A 1 130 ? 13.832 11.937 -23.804 1.00 88.88 130 PRO A CA 1
ATOM 1067 C C . PRO A 1 130 ? 13.476 12.294 -22.360 1.00 88.88 130 PRO A C 1
ATOM 1069 O O . PRO A 1 130 ? 12.861 11.501 -21.642 1.00 88.88 130 PRO A O 1
ATOM 1072 N N . GLU A 1 131 ? 13.869 13.496 -21.942 1.00 86.94 131 GLU A N 1
ATOM 1073 C CA . GLU A 1 131 ? 13.417 14.051 -20.672 1.00 86.94 131 GLU A CA 1
ATOM 1074 C C . GLU A 1 131 ? 11.896 14.253 -20.740 1.00 86.94 131 GLU A C 1
ATOM 1076 O O . GLU A 1 131 ? 11.398 14.788 -21.735 1.00 86.94 131 GLU A O 1
ATOM 1081 N N . PRO A 1 132 ? 11.136 13.788 -19.736 1.00 84.00 132 PRO A N 1
ATOM 1082 C CA . PRO A 1 132 ? 9.697 13.975 -19.732 1.00 84.00 132 PRO A CA 1
ATOM 1083 C C . PRO A 1 132 ? 9.358 15.469 -19.746 1.00 84.00 132 PRO A C 1
ATOM 1085 O O . PRO A 1 132 ? 9.884 16.237 -18.947 1.00 84.00 132 PRO A O 1
ATOM 1088 N N . GLU A 1 133 ? 8.454 15.863 -20.646 1.00 74.38 133 GLU A N 1
ATOM 1089 C CA . GLU A 1 133 ? 8.090 17.271 -20.884 1.00 74.38 133 GLU A CA 1
ATOM 1090 C C . GLU A 1 133 ? 7.505 17.967 -19.648 1.00 74.38 133 GLU A C 1
ATOM 1092 O O . GLU A 1 133 ? 7.609 19.183 -19.517 1.00 74.38 133 GLU A O 1
ATOM 1097 N N . ASN A 1 134 ? 6.921 17.193 -18.730 1.00 68.88 134 ASN A N 1
ATOM 1098 C CA . ASN A 1 134 ? 6.392 17.672 -17.463 1.00 68.88 134 ASN A CA 1
ATOM 1099 C C . ASN A 1 134 ? 6.986 16.856 -16.315 1.00 68.88 134 ASN A C 1
ATOM 1101 O O . ASN A 1 134 ? 7.135 15.633 -16.415 1.00 68.88 134 ASN A O 1
ATOM 1105 N N . GLU A 1 135 ? 7.236 17.524 -15.192 1.00 60.78 135 GLU A N 1
ATOM 1106 C CA . GLU A 1 135 ? 7.419 16.876 -13.896 1.00 60.78 135 GLU A CA 1
ATOM 1107 C C . GLU A 1 135 ? 6.078 16.210 -13.542 1.00 60.78 135 GLU A C 1
ATOM 1109 O O . GLU A 1 135 ? 5.180 16.838 -12.986 1.00 60.78 135 GLU A O 1
ATOM 1114 N N . ARG A 1 136 ? 5.864 14.976 -14.026 1.00 60.19 136 ARG A N 1
ATOM 1115 C CA . ARG A 1 136 ? 4.607 14.256 -13.801 1.00 60.19 136 ARG A CA 1
ATOM 1116 C C . ARG A 1 136 ? 4.383 14.118 -12.304 1.00 60.19 136 ARG A C 1
ATOM 1118 O O . ARG A 1 136 ? 5.309 13.758 -11.572 1.00 60.19 136 ARG A O 1
ATOM 1125 N N . ASP A 1 137 ? 3.137 14.349 -11.899 1.00 65.38 137 ASP A N 1
ATOM 1126 C CA . ASP A 1 137 ? 2.649 13.920 -10.600 1.00 65.38 137 ASP A CA 1
ATOM 1127 C C . ASP A 1 137 ? 3.040 12.448 -10.403 1.00 65.38 137 ASP A C 1
ATOM 1129 O O . ASP A 1 137 ? 2.737 11.578 -11.222 1.00 65.38 137 ASP A O 1
ATOM 1133 N N . HIS A 1 138 ? 3.809 12.187 -9.349 1.00 70.75 138 HIS A N 1
ATOM 1134 C CA . HIS A 1 138 ? 4.293 10.849 -9.034 1.00 70.75 138 HIS A CA 1
ATOM 1135 C C . HIS A 1 138 ? 3.165 9.936 -8.543 1.00 70.75 138 HIS A C 1
ATOM 1137 O O . HIS A 1 138 ? 3.381 8.731 -8.448 1.00 70.75 138 HIS A O 1
ATOM 1143 N N . SER A 1 139 ? 1.983 10.493 -8.251 1.00 74.75 139 SER A N 1
ATOM 1144 C CA . SER A 1 139 ? 0.808 9.759 -7.783 1.00 74.75 139 SER A CA 1
ATOM 1145 C C . SER A 1 139 ? 0.351 8.649 -8.739 1.00 74.75 139 SER A C 1
ATOM 1147 O O . SER A 1 139 ? -0.208 7.653 -8.284 1.00 74.75 139 SER A O 1
ATOM 1149 N N . GLU A 1 140 ? 0.645 8.782 -10.037 1.00 83.69 140 GLU A N 1
ATOM 1150 C CA . GLU A 1 140 ? 0.216 7.851 -11.089 1.00 83.69 140 GLU A CA 1
ATOM 1151 C C . GLU A 1 140 ? 1.291 6.830 -11.496 1.00 83.69 140 GLU A C 1
ATOM 1153 O O . GLU A 1 140 ? 1.082 6.043 -12.420 1.00 83.69 140 GLU A O 1
ATOM 1158 N N . ASN A 1 141 ? 2.466 6.829 -10.857 1.00 91.69 141 ASN A N 1
ATOM 1159 C CA . ASN A 1 141 ? 3.489 5.845 -11.196 1.00 91.69 141 ASN A CA 1
ATOM 1160 C C . ASN A 1 141 ? 3.173 4.468 -10.579 1.00 91.69 141 ASN A C 1
ATOM 1162 O O . ASN A 1 141 ? 2.502 4.364 -9.552 1.00 91.69 141 ASN A O 1
ATOM 1166 N N . ALA A 1 142 ? 3.671 3.399 -11.204 1.00 95.56 142 ALA A N 1
ATOM 1167 C CA . ALA A 1 142 ? 3.373 2.022 -10.809 1.00 95.56 142 ALA A CA 1
ATOM 1168 C C . ALA A 1 142 ? 3.687 1.758 -9.327 1.00 95.56 142 ALA A C 1
ATOM 1170 O O . ALA A 1 142 ? 2.895 1.125 -8.634 1.00 95.56 142 ALA A O 1
ATOM 1171 N N . GLU A 1 143 ? 4.810 2.286 -8.832 1.00 95.06 143 GLU A N 1
ATOM 1172 C CA . GLU A 1 143 ? 5.210 2.144 -7.433 1.00 95.06 143 GLU A CA 1
ATOM 1173 C C . GLU A 1 143 ? 4.192 2.779 -6.475 1.00 95.06 143 GLU A C 1
ATOM 1175 O O . GLU A 1 143 ? 3.713 2.121 -5.555 1.00 95.06 143 GLU A O 1
ATOM 1180 N N . MET A 1 144 ? 3.824 4.043 -6.695 1.00 95.12 144 MET A N 1
ATOM 1181 C CA . MET A 1 144 ? 2.898 4.776 -5.833 1.00 95.12 144 MET A CA 1
ATOM 1182 C C . MET A 1 144 ? 1.490 4.190 -5.893 1.00 95.12 144 MET A C 1
ATOM 1184 O O . MET A 1 144 ? 0.823 4.084 -4.867 1.00 95.12 144 MET A O 1
ATOM 1188 N N . LEU A 1 145 ? 1.047 3.742 -7.068 1.00 96.88 145 LEU A N 1
ATOM 1189 C CA . LEU A 1 145 ? -0.227 3.042 -7.215 1.00 96.88 145 LEU A CA 1
ATOM 1190 C C . LEU A 1 145 ? -0.245 1.721 -6.429 1.00 96.88 145 LEU A C 1
ATOM 1192 O O . LEU A 1 145 ? -1.244 1.414 -5.781 1.00 96.88 145 LEU A O 1
ATOM 1196 N N . LEU A 1 146 ? 0.859 0.968 -6.426 1.00 97.12 146 LEU A N 1
ATOM 1197 C CA . LEU A 1 146 ? 1.009 -0.242 -5.611 1.00 97.12 146 LEU A CA 1
ATOM 1198 C C . LEU A 1 146 ? 1.010 0.073 -4.108 1.00 97.12 146 LEU A C 1
ATOM 1200 O O . LEU A 1 146 ? 0.318 -0.605 -3.347 1.00 97.12 146 LEU A O 1
ATOM 1204 N N . TRP A 1 147 ? 1.722 1.117 -3.671 1.00 97.31 147 TRP A N 1
ATOM 1205 C CA . TRP A 1 147 ? 1.663 1.591 -2.283 1.00 97.31 147 TRP A CA 1
ATOM 1206 C C . TRP A 1 147 ? 0.238 1.964 -1.876 1.00 97.31 147 TRP A C 1
ATOM 1208 O O . TRP A 1 147 ? -0.257 1.486 -0.856 1.00 97.31 147 TRP A O 1
ATOM 1218 N N . ASN A 1 148 ? -0.450 2.757 -2.698 1.00 97.25 148 ASN A N 1
ATOM 1219 C CA . ASN A 1 148 ? -1.824 3.184 -2.449 1.00 97.25 148 ASN A CA 1
ATOM 1220 C C . ASN A 1 148 ? -2.793 1.999 -2.397 1.00 97.25 148 ASN A C 1
ATOM 1222 O O . ASN A 1 148 ? -3.636 1.934 -1.501 1.00 97.25 148 ASN A O 1
ATOM 1226 N N . LEU A 1 149 ? -2.647 1.023 -3.298 1.00 98.19 149 LEU A N 1
ATOM 1227 C CA . LEU A 1 149 ? -3.416 -0.217 -3.255 1.00 98.19 149 LEU A CA 1
ATOM 1228 C C . LEU A 1 149 ? -3.266 -0.901 -1.893 1.00 98.19 149 LEU A C 1
ATOM 1230 O O . LEU A 1 149 ? -4.266 -1.168 -1.222 1.00 98.19 149 LEU A O 1
ATOM 1234 N N . TRP A 1 150 ? -2.034 -1.165 -1.460 1.00 98.06 150 TRP A N 1
ATOM 1235 C CA . TRP A 1 150 ? -1.818 -1.893 -0.215 1.00 98.06 150 TRP A CA 1
ATOM 1236 C C . TRP A 1 150 ? -2.226 -1.078 1.008 1.00 98.06 150 TRP A C 1
ATOM 1238 O O . TRP A 1 150 ? -2.888 -1.624 1.888 1.00 98.06 150 TRP A O 1
ATOM 1248 N N . TYR A 1 151 ? -1.952 0.226 1.047 1.00 98.12 151 TYR A N 1
ATOM 1249 C CA . TYR A 1 151 ? -2.423 1.095 2.126 1.00 98.12 151 TYR A CA 1
ATOM 1250 C C . TYR A 1 151 ? -3.948 1.172 2.200 1.00 98.12 151 TYR A C 1
ATOM 1252 O O . TYR A 1 151 ? -4.488 1.167 3.304 1.00 98.12 151 TYR A O 1
ATOM 1260 N N . SER A 1 152 ? -4.667 1.149 1.073 1.00 98.25 152 SER A N 1
ATOM 1261 C CA . SER A 1 152 ? -6.136 1.109 1.085 1.00 98.25 152 SER A CA 1
ATOM 1262 C C . SER A 1 152 ? -6.675 -0.185 1.719 1.00 98.25 152 SER A C 1
ATOM 1264 O O . SER A 1 152 ? -7.578 -0.153 2.563 1.00 98.25 152 SER A O 1
ATOM 1266 N N . ILE A 1 153 ? -6.079 -1.336 1.385 1.00 98.62 153 ILE A N 1
ATOM 1267 C CA . ILE A 1 153 ? -6.470 -2.647 1.919 1.00 98.62 153 ILE A CA 1
ATOM 1268 C C . ILE A 1 153 ? -6.109 -2.748 3.405 1.00 98.62 153 ILE A C 1
ATOM 1270 O O . ILE A 1 153 ? -6.946 -3.150 4.213 1.00 98.62 153 ILE A O 1
ATOM 1274 N N . LEU A 1 154 ? -4.893 -2.351 3.786 1.00 98.38 154 LEU A N 1
ATOM 1275 C CA . LEU A 1 154 ? -4.408 -2.403 5.168 1.00 98.38 154 LEU A CA 1
ATOM 1276 C C . LEU A 1 154 ? -5.182 -1.443 6.077 1.00 98.38 154 LEU A C 1
ATOM 1278 O O . LEU A 1 154 ? -5.565 -1.817 7.186 1.00 98.38 154 LEU A O 1
ATOM 1282 N N . HIS A 1 155 ? -5.490 -0.237 5.597 1.00 98.00 155 HIS A N 1
ATOM 1283 C CA . HIS A 1 155 ? -6.349 0.699 6.321 1.00 98.00 155 HIS A CA 1
ATOM 1284 C C . HIS A 1 155 ? -7.768 0.145 6.486 1.00 98.00 155 HIS A C 1
ATOM 1286 O O . HIS A 1 155 ? -8.337 0.199 7.573 1.00 98.00 155 HIS A O 1
ATOM 1292 N N . THR A 1 156 ? -8.316 -0.501 5.453 1.00 98.38 156 THR A N 1
ATOM 1293 C CA . THR A 1 156 ? -9.606 -1.200 5.561 1.00 98.38 156 THR A CA 1
ATOM 1294 C C . THR A 1 156 ? -9.562 -2.329 6.590 1.00 98.38 156 THR A C 1
ATOM 1296 O O . THR A 1 156 ? -10.500 -2.466 7.375 1.00 98.38 156 THR A O 1
ATOM 1299 N N . ALA A 1 157 ? -8.472 -3.097 6.654 1.00 98.19 157 ALA A N 1
ATOM 1300 C CA . ALA A 1 157 ? -8.305 -4.159 7.643 1.00 98.19 157 ALA A CA 1
ATOM 1301 C C . ALA A 1 157 ? -8.367 -3.626 9.085 1.00 98.19 157 ALA A C 1
ATOM 1303 O O . ALA A 1 157 ? -9.028 -4.238 9.923 1.00 98.19 157 ALA A O 1
ATOM 1304 N N . LYS A 1 158 ? -7.782 -2.448 9.365 1.00 97.56 158 LYS A N 1
ATOM 1305 C CA . LYS A 1 158 ? -7.869 -1.787 10.685 1.00 97.56 158 LYS A CA 1
ATOM 1306 C C . LYS A 1 158 ? -9.320 -1.524 11.119 1.00 97.56 158 LYS A C 1
ATOM 1308 O O . LYS A 1 158 ? -9.613 -1.588 12.313 1.00 97.56 158 LYS A O 1
ATOM 1313 N N . LYS A 1 159 ? -10.233 -1.266 10.170 1.00 97.50 159 LYS A N 1
ATOM 1314 C CA . LYS A 1 159 ? -11.660 -0.965 10.414 1.00 97.50 159 LYS A CA 1
ATOM 1315 C C . LYS A 1 159 ? -12.507 -2.208 10.742 1.00 97.50 159 LYS A C 1
ATOM 1317 O O . LYS A 1 159 ? -13.604 -2.066 11.281 1.00 97.50 159 LYS A O 1
ATOM 1322 N N . ILE A 1 160 ? -12.046 -3.419 10.414 1.00 98.06 160 ILE A N 1
ATOM 1323 C CA . ILE A 1 160 ? -12.832 -4.657 10.553 1.00 98.06 160 ILE A CA 1
ATOM 1324 C C . ILE A 1 160 ? -12.480 -5.354 11.866 1.00 98.06 160 ILE A C 1
ATOM 1326 O O . ILE A 1 160 ? -11.361 -5.824 12.030 1.00 98.06 160 ILE A O 1
ATOM 1330 N N . HIS A 1 161 ? -13.446 -5.502 12.774 1.00 97.12 161 HIS A N 1
ATOM 1331 C CA . HIS A 1 161 ? -13.215 -6.175 14.054 1.00 97.12 161 HIS A CA 1
ATOM 1332 C C . HIS A 1 161 ? -12.650 -7.598 13.865 1.00 97.12 161 HIS A C 1
ATOM 1334 O O . HIS A 1 161 ? -13.141 -8.359 13.031 1.00 97.12 161 HIS A O 1
ATOM 1340 N N . PHE A 1 162 ? -11.638 -7.982 14.646 1.00 96.56 162 PHE A N 1
ATOM 1341 C CA . PHE A 1 162 ? -10.906 -9.249 14.491 1.00 96.56 162 PHE A CA 1
ATOM 1342 C C . PHE A 1 162 ? -11.781 -10.511 14.613 1.00 96.56 162 PHE A C 1
ATOM 1344 O O . PHE A 1 162 ? -11.441 -11.559 14.060 1.00 96.56 162 PHE A O 1
ATOM 1351 N N . THR A 1 163 ? -12.910 -10.416 15.322 1.00 96.62 163 THR A N 1
ATOM 1352 C CA . THR A 1 163 ? -13.891 -11.507 15.460 1.00 96.62 163 THR A CA 1
ATOM 1353 C C . THR A 1 163 ? -14.897 -11.587 14.313 1.00 96.62 163 THR A C 1
ATOM 1355 O O . THR A 1 163 ? -15.627 -12.571 14.230 1.00 96.62 163 THR A O 1
ATOM 1358 N N . ASP A 1 164 ? -14.977 -10.577 13.442 1.00 97.94 164 ASP A N 1
ATOM 1359 C CA . ASP A 1 164 ? -15.838 -10.613 12.258 1.00 97.94 164 ASP A CA 1
ATOM 1360 C C . ASP A 1 164 ? -15.143 -11.402 11.144 1.00 97.94 164 ASP A C 1
ATOM 1362 O O . ASP A 1 164 ? -14.549 -10.855 10.211 1.00 97.94 164 ASP A O 1
ATOM 1366 N N . GLU A 1 165 ? -15.177 -12.727 11.280 1.00 97.00 165 GLU A N 1
ATOM 1367 C CA . GLU A 1 165 ? -14.484 -13.631 10.364 1.00 97.00 165 GLU A CA 1
ATOM 1368 C C . GLU A 1 165 ? -14.972 -13.484 8.925 1.00 97.00 165 GLU A C 1
ATOM 1370 O O . GLU A 1 165 ? -14.169 -13.545 7.998 1.00 97.00 165 GLU A O 1
ATOM 1375 N N . ALA A 1 166 ? -16.272 -13.249 8.733 1.00 98.12 166 ALA A N 1
ATOM 1376 C CA . ALA A 1 166 ? -16.864 -13.122 7.410 1.00 98.12 166 ALA A CA 1
ATOM 1377 C C . ALA A 1 166 ? -16.320 -11.893 6.673 1.00 98.12 166 ALA A C 1
ATOM 1379 O O . ALA A 1 166 ? -15.935 -11.990 5.506 1.00 98.12 166 ALA A O 1
ATOM 1380 N N . ARG A 1 167 ? -16.242 -10.735 7.344 1.00 98.12 167 ARG A N 1
ATOM 1381 C CA . ARG A 1 167 ? -15.667 -9.526 6.737 1.00 98.12 167 ARG A CA 1
ATOM 1382 C C . ARG A 1 167 ? -14.154 -9.628 6.578 1.00 98.12 167 ARG A C 1
ATOM 1384 O O . ARG A 1 167 ? -13.642 -9.203 5.545 1.00 98.12 167 ARG A O 1
ATOM 1391 N N . GLN A 1 168 ? -13.450 -10.211 7.547 1.00 98.19 168 GLN A N 1
ATOM 1392 C CA . GLN A 1 168 ? -12.009 -10.452 7.444 1.00 98.19 168 GLN A CA 1
ATOM 1393 C C . GLN A 1 168 ? -11.682 -11.349 6.238 1.00 98.19 168 GLN A C 1
ATOM 1395 O O . GLN A 1 168 ? -10.856 -10.986 5.400 1.00 98.19 168 GLN A O 1
ATOM 1400 N N . GLU A 1 169 ? -12.388 -12.472 6.077 1.00 98.38 169 GLU A N 1
ATOM 1401 C CA . GLU A 1 169 ? -12.186 -13.380 4.942 1.00 98.38 169 GLU A CA 1
ATOM 1402 C C . GLU A 1 169 ? -12.610 -12.736 3.615 1.00 98.38 169 GLU A C 1
ATOM 1404 O O . GLU A 1 169 ? -11.950 -12.926 2.595 1.00 98.38 169 GLU A O 1
ATOM 1409 N N . LYS A 1 170 ? -13.650 -11.891 3.611 1.00 98.62 170 LYS A N 1
ATOM 1410 C CA . LYS A 1 170 ? -14.032 -11.121 2.418 1.00 98.62 170 LYS A CA 1
ATOM 1411 C C . LYS A 1 170 ? -12.890 -10.225 1.923 1.00 98.62 170 LYS A C 1
ATOM 1413 O O . LYS A 1 170 ? -12.676 -10.142 0.712 1.00 98.62 170 LYS A O 1
ATOM 1418 N N . LEU A 1 171 ? -12.134 -9.589 2.819 1.00 98.62 171 LEU A N 1
ATOM 1419 C CA . LEU A 1 171 ? -10.965 -8.793 2.433 1.00 98.62 171 LEU A CA 1
ATOM 1420 C C . LEU A 1 171 ? -9.805 -9.683 1.949 1.00 98.62 171 LEU A C 1
ATOM 1422 O O . LEU A 1 171 ? -9.171 -9.371 0.942 1.00 98.62 171 LEU A O 1
ATOM 1426 N N . VAL A 1 172 ? -9.582 -10.840 2.586 1.00 98.62 172 VAL A N 1
ATOM 1427 C CA . VAL A 1 172 ? -8.609 -11.851 2.121 1.00 98.62 172 VAL A CA 1
ATOM 1428 C C . VAL A 1 172 ? -8.944 -12.338 0.705 1.00 98.62 172 VAL A C 1
ATOM 1430 O O . VAL A 1 172 ? -8.045 -12.497 -0.123 1.00 98.62 172 VAL A O 1
ATOM 1433 N N . HIS A 1 173 ? -10.227 -12.520 0.382 1.00 98.62 173 HIS A N 1
ATOM 1434 C CA . HIS A 1 173 ? -10.682 -12.903 -0.957 1.00 98.62 173 HIS A CA 1
ATOM 1435 C C . HIS A 1 173 ? -10.306 -11.871 -2.026 1.00 98.62 173 HIS A C 1
ATOM 1437 O O . HIS A 1 173 ? -9.953 -12.266 -3.136 1.00 98.62 173 HIS A O 1
ATOM 1443 N N . LEU A 1 174 ? -10.331 -10.573 -1.703 1.00 98.81 174 LEU A N 1
ATOM 1444 C CA . LEU A 1 174 ? -9.882 -9.529 -2.626 1.00 98.81 174 LEU A CA 1
ATOM 1445 C C . LEU A 1 174 ? -8.380 -9.644 -2.906 1.00 98.81 174 LEU A C 1
ATOM 1447 O O . LEU A 1 174 ? -7.976 -9.646 -4.066 1.00 98.81 174 LEU A O 1
ATOM 1451 N N . VAL A 1 175 ? -7.558 -9.822 -1.865 1.00 98.69 175 VAL A N 1
ATOM 1452 C CA . VAL A 1 175 ? -6.105 -10.019 -2.030 1.00 98.69 175 VAL A CA 1
ATOM 1453 C C . VAL A 1 175 ? -5.816 -11.284 -2.841 1.00 98.69 175 VAL A C 1
ATOM 1455 O O . VAL A 1 175 ? -4.972 -11.271 -3.733 1.00 98.69 175 VAL A O 1
ATOM 1458 N N . ARG A 1 176 ? -6.552 -12.372 -2.591 1.00 98.62 176 ARG A N 1
ATOM 1459 C CA . ARG A 1 176 ? -6.444 -13.621 -3.359 1.00 98.62 176 ARG A CA 1
ATOM 1460 C C . ARG A 1 176 ? -6.813 -13.422 -4.830 1.00 98.62 176 ARG A C 1
ATOM 1462 O O . ARG A 1 176 ? -6.142 -13.976 -5.700 1.00 98.62 176 ARG A O 1
ATOM 1469 N N . ALA A 1 177 ? -7.848 -12.633 -5.111 1.00 98.62 177 ALA A N 1
ATOM 1470 C CA . ALA A 1 177 ? -8.252 -12.305 -6.473 1.00 98.62 177 ALA A CA 1
ATOM 1471 C C . ALA A 1 177 ? -7.177 -11.484 -7.193 1.00 98.62 177 ALA A C 1
ATOM 1473 O O . ALA A 1 177 ? -6.812 -11.845 -8.308 1.00 98.62 177 ALA A O 1
ATOM 1474 N N . LEU A 1 178 ? -6.613 -10.464 -6.534 1.00 98.50 178 LEU A N 1
ATOM 1475 C CA . LEU A 1 178 ? -5.473 -9.700 -7.050 1.00 98.50 178 LEU A CA 1
ATOM 1476 C C . LEU A 1 178 ? -4.282 -10.620 -7.333 1.00 98.50 178 LEU A C 1
ATOM 1478 O O . LEU A 1 178 ? -3.788 -10.619 -8.452 1.00 98.50 178 LEU A O 1
ATOM 1482 N N . LYS A 1 179 ? -3.895 -11.485 -6.383 1.00 98.12 179 LYS A N 1
ATOM 1483 C CA . LYS A 1 179 ? -2.794 -12.455 -6.548 1.00 98.12 179 LYS A CA 1
ATOM 1484 C C . LYS A 1 179 ? -2.960 -13.368 -7.764 1.00 98.12 179 LYS A C 1
ATOM 1486 O O . LYS A 1 179 ? -1.982 -13.766 -8.386 1.00 98.12 179 LYS A O 1
ATOM 1491 N N . SER A 1 180 ? -4.203 -13.745 -8.057 1.00 97.75 180 SER A N 1
ATOM 1492 C CA . SER A 1 180 ? -4.541 -14.698 -9.119 1.00 97.75 180 SER A CA 1
ATOM 1493 C C . SER A 1 180 ? -4.598 -14.054 -10.508 1.00 97.75 180 SER A C 1
ATOM 1495 O O . SER A 1 180 ? -4.823 -14.761 -11.491 1.00 97.75 180 SER A O 1
ATOM 1497 N N . ARG A 1 181 ? -4.430 -12.728 -10.611 1.00 96.81 181 ARG A N 1
ATOM 1498 C CA . ARG A 1 181 ? -4.398 -12.029 -11.897 1.00 96.81 181 ARG A CA 1
ATOM 1499 C C . ARG A 1 181 ? -3.146 -12.410 -12.695 1.00 96.81 181 ARG A C 1
ATOM 1501 O O . ARG A 1 181 ? -2.090 -12.653 -12.107 1.00 96.81 181 ARG A O 1
ATOM 1508 N N . PRO A 1 182 ? -3.229 -12.432 -14.037 1.00 97.19 182 PRO A N 1
ATOM 1509 C CA . PRO A 1 182 ? -2.034 -12.521 -14.864 1.00 97.19 182 PRO A CA 1
ATOM 1510 C C . PRO A 1 182 ? -1.159 -11.290 -14.623 1.00 97.19 182 PRO A C 1
ATOM 1512 O O . PRO A 1 182 ? -1.669 -10.174 -14.568 1.00 97.19 182 PRO A O 1
ATOM 1515 N N . ASN A 1 183 ? 0.152 -11.491 -14.498 1.00 97.12 183 ASN A N 1
ATOM 1516 C CA . ASN A 1 183 ? 1.085 -10.372 -14.417 1.00 97.12 183 ASN A CA 1
ATOM 1517 C C . ASN A 1 183 ? 0.998 -9.517 -15.697 1.00 97.12 183 ASN A C 1
ATOM 1519 O O . ASN A 1 183 ? 0.893 -10.087 -16.791 1.00 97.12 183 ASN A O 1
ATOM 1523 N N . PRO A 1 184 ? 1.045 -8.178 -15.578 1.00 96.56 184 PRO A N 1
ATOM 1524 C CA . PRO A 1 184 ? 1.101 -7.302 -16.738 1.00 96.56 184 PRO A CA 1
ATOM 1525 C C . PRO A 1 184 ? 2.371 -7.590 -17.558 1.00 96.56 184 PRO A C 1
ATOM 1527 O O . PRO A 1 184 ? 3.392 -7.988 -16.988 1.00 96.56 184 PRO A O 1
ATOM 1530 N N . PRO A 1 185 ? 2.341 -7.421 -18.893 1.00 96.19 185 PRO A N 1
ATOM 1531 C CA . PRO A 1 185 ? 3.526 -7.629 -19.714 1.00 96.19 185 PRO A CA 1
ATOM 1532 C C . PRO A 1 185 ? 4.647 -6.667 -19.313 1.00 96.19 185 PRO A C 1
ATOM 1534 O O . PRO A 1 185 ? 4.397 -5.510 -18.962 1.00 96.19 185 PRO A O 1
ATOM 1537 N N . GLU A 1 186 ? 5.888 -7.142 -19.402 1.00 95.56 186 GLU A N 1
ATOM 1538 C CA . GLU A 1 186 ? 7.072 -6.304 -19.223 1.00 95.56 186 GLU A CA 1
ATOM 1539 C C . GLU A 1 186 ? 7.088 -5.148 -20.243 1.00 95.56 186 GLU A C 1
ATOM 1541 O O . GLU A 1 186 ? 6.712 -5.346 -21.406 1.00 95.56 186 GLU A O 1
ATOM 1546 N N . PRO A 1 187 ? 7.568 -3.954 -19.848 1.00 95.62 187 PRO A N 1
ATOM 1547 C CA . PRO A 1 187 ? 7.835 -2.873 -20.783 1.00 95.62 187 PRO A CA 1
ATOM 1548 C C . PRO A 1 187 ? 8.725 -3.281 -21.943 1.00 95.62 187 PRO A C 1
ATOM 1550 O O . PRO A 1 187 ? 9.711 -4.002 -21.782 1.00 95.62 187 PRO A O 1
ATOM 1553 N N . VAL A 1 188 ? 8.405 -2.749 -23.120 1.00 94.12 188 VAL A N 1
ATOM 1554 C CA . VAL A 1 188 ? 9.219 -2.912 -24.322 1.00 94.12 188 VAL A CA 1
ATOM 1555 C C . VAL A 1 188 ? 9.781 -1.543 -24.727 1.00 94.12 188 VAL A C 1
ATOM 1557 O O . VAL A 1 188 ? 8.993 -0.641 -25.023 1.00 94.12 188 VAL A O 1
ATOM 1560 N N . PRO A 1 189 ? 11.116 -1.366 -24.772 1.00 94.12 189 PRO A N 1
ATOM 1561 C CA . PRO A 1 189 ? 12.153 -2.343 -24.419 1.00 94.12 189 PRO A CA 1
ATOM 1562 C C . PRO A 1 189 ? 12.390 -2.455 -22.901 1.00 94.12 189 PRO A C 1
ATOM 1564 O O . PRO A 1 189 ? 12.504 -1.448 -22.217 1.00 94.12 189 PRO A O 1
ATOM 1567 N N . MET A 1 190 ? 12.618 -3.664 -22.381 1.00 95.56 190 MET A N 1
ATOM 1568 C CA . MET A 1 190 ? 13.109 -3.844 -21.008 1.00 95.56 190 MET A CA 1
ATOM 1569 C C . MET A 1 190 ? 14.613 -3.529 -20.951 1.00 95.56 190 MET A C 1
ATOM 1571 O O . MET A 1 190 ? 15.450 -4.360 -21.312 1.00 95.56 190 MET A O 1
ATOM 1575 N N . THR A 1 191 ? 14.975 -2.312 -20.536 1.00 95.88 191 THR A N 1
ATOM 1576 C CA . THR A 1 191 ? 16.382 -1.887 -20.435 1.00 95.88 191 THR A CA 1
ATOM 1577 C C . THR A 1 191 ? 17.067 -2.477 -19.196 1.00 95.88 191 THR A C 1
ATOM 1579 O O . THR A 1 191 ? 16.415 -2.803 -18.203 1.00 95.88 191 THR A O 1
ATOM 1582 N N . VAL A 1 192 ? 18.403 -2.599 -19.221 1.00 96.31 192 VAL A N 1
ATOM 1583 C CA . VAL A 1 192 ? 19.175 -3.089 -18.059 1.00 96.31 192 VAL A CA 1
ATOM 1584 C C . VAL A 1 192 ? 18.956 -2.210 -16.818 1.00 96.31 192 VAL A C 1
ATOM 1586 O O . VAL A 1 192 ? 18.716 -2.781 -15.756 1.00 96.31 192 VAL A O 1
ATOM 1589 N N . PRO A 1 193 ? 18.975 -0.861 -16.903 1.00 96.19 193 PRO A N 1
ATOM 1590 C CA . PRO A 1 193 ? 18.645 -0.014 -15.759 1.00 96.19 193 PRO A CA 1
ATOM 1591 C C . PRO A 1 193 ? 17.218 -0.212 -15.244 1.00 96.19 193 PRO A C 1
ATOM 1593 O O . PRO A 1 193 ? 17.043 -0.350 -14.039 1.00 96.19 193 PRO A O 1
ATOM 1596 N N . LEU A 1 194 ? 16.215 -0.295 -16.129 1.00 96.12 194 LEU A N 1
ATOM 1597 C CA . LEU A 1 194 ? 14.825 -0.490 -15.708 1.00 96.12 194 LEU A CA 1
ATOM 1598 C C . LEU A 1 194 ? 14.640 -1.818 -14.970 1.00 96.12 194 LEU A C 1
ATOM 1600 O O . LEU A 1 194 ? 14.028 -1.851 -13.912 1.00 96.12 194 LEU A O 1
ATOM 1604 N N . LYS A 1 195 ? 15.244 -2.904 -15.463 1.00 95.62 195 LYS A N 1
ATOM 1605 C CA . LYS A 1 195 ? 15.181 -4.220 -14.811 1.00 95.62 195 LYS A CA 1
ATOM 1606 C C . LYS A 1 195 ? 15.849 -4.256 -13.427 1.00 95.62 195 LYS A C 1
ATOM 1608 O O . LYS A 1 195 ? 15.708 -5.229 -12.695 1.00 95.62 195 LYS A O 1
ATOM 1613 N N . ARG A 1 196 ? 16.627 -3.235 -13.066 1.00 93.81 196 ARG A N 1
ATOM 1614 C CA . ARG A 1 196 ? 17.234 -3.106 -11.732 1.00 93.81 196 ARG A CA 1
ATOM 1615 C C . ARG A 1 196 ? 16.374 -2.296 -10.773 1.00 93.81 196 ARG A C 1
ATOM 1617 O O . ARG A 1 196 ? 16.649 -2.339 -9.576 1.00 93.81 196 ARG A O 1
ATOM 1624 N N . ASP A 1 197 ? 15.378 -1.578 -11.279 1.00 93.88 197 ASP A N 1
ATOM 1625 C CA . ASP A 1 197 ? 14.380 -0.942 -10.438 1.00 93.88 197 ASP A CA 1
ATOM 1626 C C . ASP A 1 197 ? 13.547 -2.013 -9.736 1.00 93.88 197 ASP A C 1
ATOM 1628 O O . ASP A 1 197 ? 13.124 -2.991 -10.352 1.00 93.88 197 ASP A O 1
ATOM 1632 N N . TRP A 1 198 ? 13.323 -1.841 -8.439 1.00 90.38 198 TRP A N 1
ATOM 1633 C CA . TRP A 1 198 ? 12.695 -2.855 -7.603 1.00 90.38 198 TRP A CA 1
ATOM 1634 C C . TRP A 1 198 ? 11.270 -3.235 -8.022 1.00 90.38 198 TRP A C 1
ATOM 1636 O O . TRP A 1 198 ? 10.877 -4.371 -7.771 1.00 90.38 198 TRP A O 1
ATOM 1646 N N . VAL A 1 199 ? 10.525 -2.353 -8.702 1.00 94.56 199 VAL A N 1
ATOM 1647 C CA . VAL A 1 199 ? 9.183 -2.671 -9.213 1.00 94.56 199 VAL A CA 1
ATOM 1648 C C . VAL A 1 199 ? 9.277 -3.661 -10.376 1.00 94.56 199 VAL A C 1
ATOM 1650 O O . VAL A 1 199 ? 8.505 -4.616 -10.444 1.00 94.56 199 VAL A O 1
ATOM 1653 N N . TRP A 1 200 ? 10.246 -3.484 -11.278 1.00 95.75 200 TRP A N 1
ATOM 1654 C CA . TRP A 1 200 ? 10.422 -4.347 -12.455 1.00 95.75 200 TRP A CA 1
ATOM 1655 C C . TRP A 1 200 ? 11.381 -5.518 -12.224 1.00 95.75 200 TRP A C 1
ATOM 1657 O O . TRP A 1 200 ? 11.354 -6.478 -12.992 1.00 95.75 200 TRP A O 1
ATOM 1667 N N . GLN A 1 201 ? 12.189 -5.489 -11.162 1.00 93.88 201 GLN A N 1
ATOM 1668 C CA . GLN A 1 201 ? 13.252 -6.463 -10.902 1.00 93.88 201 GLN A CA 1
ATOM 1669 C C . GLN A 1 201 ? 12.767 -7.914 -10.872 1.00 93.88 201 GLN A C 1
ATOM 1671 O O . GLN A 1 201 ? 13.464 -8.804 -11.365 1.00 93.88 201 GLN A O 1
ATOM 1676 N N . LEU A 1 202 ? 11.591 -8.159 -10.292 1.00 90.94 202 LEU A N 1
ATOM 1677 C CA . LEU A 1 202 ? 11.035 -9.507 -10.164 1.00 90.94 202 LEU A CA 1
ATOM 1678 C C . LEU A 1 202 ? 10.345 -9.998 -11.446 1.00 90.94 202 LEU A C 1
ATOM 1680 O O . LEU A 1 202 ? 10.135 -11.197 -11.596 1.00 90.94 202 LEU A O 1
ATOM 1684 N N . GLY A 1 203 ? 9.987 -9.099 -12.371 1.00 91.56 203 GLY A N 1
ATOM 1685 C CA . GLY A 1 203 ? 9.190 -9.438 -13.560 1.00 91.56 203 GLY A CA 1
ATOM 1686 C C . GLY A 1 203 ? 7.749 -9.871 -13.246 1.00 91.56 203 GLY A C 1
ATOM 1687 O O . GLY A 1 203 ? 7.037 -10.366 -14.117 1.00 91.56 203 GLY A O 1
ATOM 1688 N N . THR A 1 204 ? 7.308 -9.707 -11.997 1.00 93.50 204 THR A N 1
ATOM 1689 C CA . THR A 1 204 ? 5.976 -10.088 -11.522 1.00 93.50 204 TH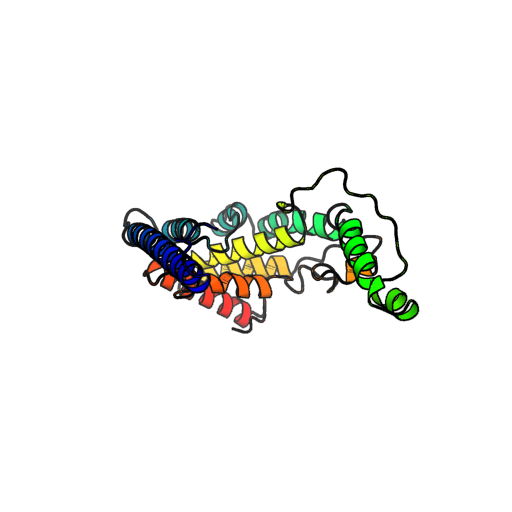R A CA 1
ATOM 1690 C C . THR A 1 204 ? 5.408 -9.012 -10.610 1.00 93.50 204 THR A C 1
ATOM 1692 O O . THR A 1 204 ? 6.125 -8.480 -9.765 1.00 93.50 204 THR A O 1
ATOM 1695 N N . VAL A 1 205 ? 4.108 -8.749 -10.729 1.00 95.38 205 VAL A N 1
ATOM 1696 C CA . VAL A 1 205 ? 3.389 -7.766 -9.905 1.00 95.38 205 VAL A CA 1
ATOM 1697 C C . VAL A 1 205 ? 2.428 -8.482 -8.960 1.00 95.38 205 VAL A C 1
ATOM 1699 O O . VAL A 1 205 ? 2.525 -8.365 -7.738 1.00 95.38 205 VAL A O 1
ATOM 1702 N N . TRP A 1 206 ? 1.527 -9.282 -9.526 1.00 96.94 206 TRP A N 1
ATOM 1703 C CA . TRP A 1 206 ? 0.393 -9.869 -8.824 1.00 96.94 206 TRP A CA 1
ATOM 1704 C C . TRP A 1 206 ? 0.724 -11.183 -8.134 1.00 96.94 206 TRP A C 1
ATOM 1706 O O . TRP A 1 206 ? 0.417 -11.340 -6.953 1.00 96.94 206 TRP A O 1
ATOM 1716 N N . SER A 1 207 ? 1.390 -12.111 -8.829 1.00 94.38 207 SER A N 1
ATOM 1717 C CA . SER A 1 207 ? 1.686 -13.444 -8.279 1.00 94.38 207 SER A CA 1
ATOM 1718 C C . SER A 1 207 ? 2.474 -13.367 -6.968 1.00 94.38 207 SER A C 1
ATOM 1720 O O . SER A 1 207 ? 2.184 -14.094 -6.008 1.00 94.38 207 SER A O 1
ATOM 1722 N N . ASP A 1 208 ? 3.398 -12.412 -6.906 1.00 92.75 208 ASP A N 1
ATOM 1723 C CA . ASP A 1 208 ? 4.306 -12.209 -5.779 1.00 92.75 208 ASP A CA 1
ATOM 1724 C C . ASP A 1 208 ? 3.807 -11.141 -4.801 1.00 92.75 208 ASP A C 1
ATOM 1726 O O . ASP A 1 208 ? 4.392 -10.981 -3.733 1.00 92.75 208 ASP A O 1
ATOM 1730 N N . LEU A 1 209 ? 2.693 -10.464 -5.120 1.00 95.44 209 LEU A N 1
ATOM 1731 C CA . LEU A 1 209 ? 2.135 -9.362 -4.330 1.00 95.44 209 LEU A CA 1
ATOM 1732 C C . LEU A 1 209 ? 3.216 -8.325 -4.014 1.00 95.44 209 LEU A C 1
ATOM 1734 O O . LEU A 1 209 ? 3.488 -8.019 -2.850 1.00 95.44 209 LEU A O 1
ATOM 1738 N N . ILE A 1 210 ? 3.876 -7.833 -5.063 1.00 93.19 210 ILE A N 1
ATOM 1739 C CA . ILE A 1 210 ? 5.014 -6.929 -4.916 1.00 93.19 210 ILE A CA 1
ATOM 1740 C C . ILE A 1 210 ? 4.628 -5.725 -4.048 1.00 93.19 210 ILE A C 1
ATOM 1742 O O . ILE A 1 210 ? 3.489 -5.259 -4.079 1.00 93.19 210 ILE A O 1
ATOM 1746 N N . ILE A 1 211 ? 5.572 -5.239 -3.243 1.00 92.88 211 ILE A N 1
ATOM 1747 C CA . ILE A 1 211 ? 5.395 -4.142 -2.279 1.00 92.88 211 ILE A CA 1
ATOM 1748 C C . ILE A 1 211 ? 4.513 -4.490 -1.062 1.00 92.88 211 ILE A C 1
ATOM 1750 O O . ILE A 1 211 ? 4.749 -3.900 -0.014 1.00 92.88 211 ILE A O 1
ATOM 1754 N N . LEU A 1 212 ? 3.629 -5.504 -1.083 1.00 95.50 212 LEU A N 1
ATOM 1755 C CA . LEU A 1 212 ? 2.763 -5.825 0.071 1.00 95.50 212 LEU A CA 1
ATOM 1756 C C . LEU A 1 212 ? 3.559 -6.014 1.372 1.00 95.50 212 LEU A C 1
ATOM 1758 O O . LEU A 1 212 ? 3.194 -5.466 2.410 1.00 95.50 212 LEU A O 1
ATOM 1762 N N . GLY A 1 213 ? 4.664 -6.765 1.324 1.00 93.62 213 GLY A N 1
ATOM 1763 C CA . GLY A 1 213 ? 5.523 -6.970 2.495 1.00 93.62 213 GLY A CA 1
ATOM 1764 C C . GLY A 1 213 ? 6.138 -5.668 3.023 1.00 93.62 213 GLY A C 1
ATOM 1765 O O . GLY A 1 213 ? 6.188 -5.460 4.234 1.00 93.62 213 GLY A O 1
ATOM 1766 N N . ALA A 1 214 ? 6.548 -4.769 2.125 1.00 93.81 214 ALA A N 1
ATOM 1767 C CA . ALA A 1 214 ? 7.064 -3.454 2.490 1.00 93.81 214 ALA A CA 1
ATOM 1768 C C . ALA A 1 214 ? 5.949 -2.553 3.056 1.00 93.81 214 ALA A C 1
ATOM 1770 O O . ALA A 1 214 ? 6.149 -1.915 4.082 1.00 93.81 214 ALA A O 1
ATOM 1771 N N . SER A 1 215 ? 4.744 -2.580 2.477 1.00 95.94 215 SER A N 1
ATOM 1772 C CA . SER A 1 215 ? 3.565 -1.877 3.004 1.00 95.94 215 SER A CA 1
ATOM 1773 C C . SER A 1 215 ? 3.166 -2.345 4.392 1.00 95.94 215 SER A C 1
ATOM 1775 O O . SER A 1 215 ? 2.849 -1.519 5.238 1.00 95.94 215 SER A O 1
ATOM 1777 N N . ILE A 1 216 ? 3.235 -3.646 4.665 1.00 95.19 216 ILE A N 1
ATOM 1778 C CA . ILE A 1 216 ? 3.006 -4.177 6.012 1.00 95.19 216 ILE A CA 1
ATOM 1779 C C . ILE A 1 216 ? 4.053 -3.638 6.991 1.00 95.19 216 ILE A C 1
ATOM 1781 O O . ILE A 1 216 ? 3.694 -3.242 8.100 1.00 95.19 216 ILE A O 1
ATOM 1785 N N . ALA A 1 217 ? 5.329 -3.609 6.595 1.00 93.12 217 ALA A N 1
ATOM 1786 C CA . ALA A 1 217 ? 6.397 -3.078 7.435 1.00 93.12 217 ALA A CA 1
ATOM 1787 C C . ALA A 1 217 ? 6.205 -1.582 7.736 1.00 93.12 217 ALA A C 1
ATOM 1789 O O . ALA A 1 217 ? 6.366 -1.177 8.884 1.00 93.12 217 ALA A O 1
ATOM 1790 N N . GLU A 1 218 ? 5.792 -0.785 6.748 1.00 94.00 218 GLU A N 1
ATOM 1791 C CA . GLU A 1 218 ? 5.505 0.641 6.940 1.00 94.00 218 GLU A CA 1
ATOM 1792 C C . GLU A 1 218 ? 4.267 0.873 7.807 1.00 94.00 218 GLU A C 1
ATOM 1794 O O . GLU A 1 218 ? 4.328 1.634 8.767 1.00 94.00 218 GLU A O 1
ATOM 1799 N N . VAL A 1 219 ? 3.161 0.159 7.563 1.00 94.00 219 VAL A N 1
ATOM 1800 C CA . VAL A 1 219 ? 1.936 0.296 8.372 1.00 94.00 219 VAL A CA 1
ATOM 1801 C C . VAL A 1 219 ? 2.171 -0.101 9.834 1.00 94.00 219 VAL A C 1
ATOM 1803 O O . VAL A 1 219 ? 1.472 0.390 10.716 1.00 94.00 219 VAL A O 1
ATOM 1806 N N . ARG A 1 220 ? 3.181 -0.921 10.151 1.00 90.06 220 ARG A N 1
ATOM 1807 C CA . ARG A 1 220 ? 3.561 -1.169 11.555 1.00 90.06 220 ARG A CA 1
ATOM 1808 C C . ARG A 1 220 ? 4.096 0.063 12.272 1.00 90.06 220 ARG A C 1
ATOM 1810 O O . ARG A 1 220 ? 4.020 0.110 13.494 1.00 90.06 220 ARG A O 1
ATOM 1817 N N . ASN A 1 221 ? 4.570 1.081 11.559 1.00 90.94 221 ASN A N 1
ATOM 1818 C CA . ASN A 1 221 ? 4.867 2.366 12.185 1.00 90.94 221 ASN A CA 1
ATOM 1819 C C . ASN A 1 221 ? 3.596 3.031 12.742 1.00 90.94 221 ASN A C 1
ATOM 1821 O O . ASN A 1 221 ? 3.708 3.881 13.614 1.00 90.94 221 ASN A O 1
ATOM 1825 N N . ASP A 1 222 ? 2.394 2.606 12.339 1.00 90.25 222 ASP A N 1
ATOM 1826 C CA . ASP A 1 222 ? 1.121 3.067 12.906 1.00 90.25 222 ASP A CA 1
ATOM 1827 C C . ASP A 1 222 ? 0.725 2.329 14.197 1.00 90.25 222 ASP A C 1
ATOM 1829 O O . ASP A 1 222 ? -0.342 2.597 14.749 1.00 90.25 222 ASP A O 1
ATOM 1833 N N . SER A 1 223 ? 1.542 1.394 14.693 1.00 86.81 223 SER A N 1
ATOM 1834 C CA . SER A 1 223 ? 1.214 0.614 15.887 1.00 86.81 223 SER A CA 1
ATOM 1835 C C . SER A 1 223 ? 1.297 1.451 17.169 1.00 86.81 223 SER A C 1
ATOM 1837 O O . SER A 1 223 ? 2.015 2.460 17.258 1.00 86.81 223 SER A O 1
ATOM 1839 N N . CYS A 1 224 ? 0.607 0.995 18.219 1.00 86.69 224 CYS A N 1
ATOM 1840 C CA . CYS A 1 224 ? 0.676 1.611 19.545 1.00 86.69 224 CYS A CA 1
ATOM 1841 C C . CYS A 1 224 ? 2.131 1.748 20.028 1.00 86.69 224 CYS A C 1
ATOM 1843 O O . CYS A 1 224 ? 2.885 0.775 20.053 1.00 86.69 224 CYS A O 1
ATOM 1845 N N . GLY A 1 225 ? 2.523 2.962 20.426 1.00 82.75 225 GLY A N 1
ATOM 1846 C CA . GLY A 1 225 ? 3.867 3.258 20.931 1.00 82.75 225 GLY A CA 1
ATOM 1847 C C . GLY A 1 225 ? 4.926 3.564 19.864 1.00 82.75 225 GLY A C 1
ATOM 1848 O O . GLY A 1 225 ? 6.044 3.916 20.238 1.00 82.75 225 GLY A O 1
ATOM 1849 N N . CYS A 1 226 ? 4.590 3.478 18.572 1.00 78.75 226 CYS A N 1
ATOM 1850 C CA . CYS A 1 226 ? 5.435 3.956 17.477 1.00 78.75 226 CYS A CA 1
ATOM 1851 C C . CYS A 1 226 ? 4.870 5.267 16.900 1.00 78.75 226 CYS A C 1
ATOM 1853 O O . CYS A 1 226 ? 5.292 6.350 17.309 1.00 78.75 226 CYS A O 1
ATOM 1855 N N . GLY A 1 227 ? 3.877 5.174 16.015 1.00 74.31 227 GLY A N 1
ATOM 1856 C CA . GLY A 1 227 ? 3.155 6.294 15.401 1.00 74.31 227 GLY A CA 1
ATOM 1857 C C . GLY A 1 227 ? 1.711 6.442 15.883 1.00 74.31 227 GLY A C 1
ATOM 1858 O O . GLY A 1 227 ? 1.037 7.400 15.511 1.00 74.31 227 GLY A O 1
ATOM 1859 N N . ALA A 1 228 ? 1.232 5.546 16.750 1.00 81.75 228 ALA A N 1
ATOM 1860 C CA . ALA A 1 228 ? -0.045 5.689 17.443 1.00 81.75 228 ALA A CA 1
ATOM 1861 C C . ALA A 1 228 ? 0.113 5.844 18.959 1.00 81.75 228 ALA A C 1
ATOM 1863 O O . ALA A 1 228 ? 1.116 5.461 19.569 1.00 81.75 228 ALA A O 1
ATOM 1864 N N . GLY A 1 229 ? -0.935 6.391 19.573 1.00 85.94 229 GLY A N 1
ATOM 1865 C CA . GLY A 1 229 ? -1.123 6.373 21.015 1.00 85.94 229 GLY A CA 1
ATOM 1866 C C . GLY A 1 229 ? -1.629 5.022 21.519 1.00 85.94 229 GLY A C 1
ATOM 1867 O O . GLY A 1 229 ? -1.489 3.986 20.873 1.00 85.94 229 GLY A O 1
ATOM 1868 N N . TRP A 1 230 ? -2.216 5.049 22.713 1.00 90.00 230 TRP A N 1
ATOM 1869 C CA . TRP A 1 230 ? -2.719 3.870 23.424 1.00 90.00 230 TRP A CA 1
ATOM 1870 C C . TRP A 1 230 ? -4.232 3.924 23.657 1.00 90.00 230 TRP A C 1
ATOM 1872 O O . TRP A 1 230 ? -4.741 3.272 24.570 1.00 90.00 230 TRP A O 1
ATOM 1882 N N . SER A 1 231 ? -4.976 4.711 22.876 1.00 91.38 231 SER A N 1
ATOM 1883 C CA . SER A 1 231 ? -6.436 4.704 22.993 1.00 91.38 231 SER A CA 1
A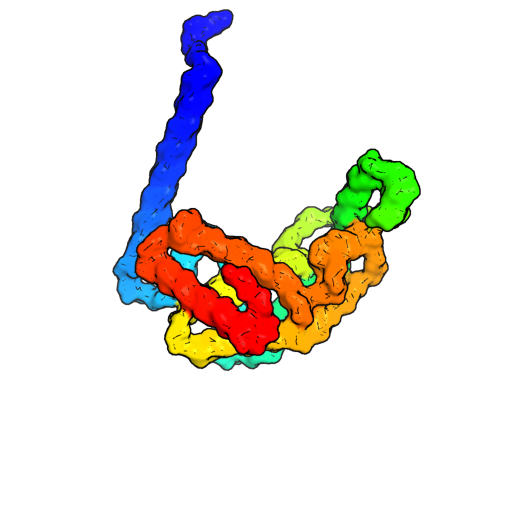TOM 1884 C C . SER A 1 231 ? -7.002 3.324 22.640 1.00 91.38 231 SER A C 1
ATOM 1886 O O . SER A 1 231 ? -6.370 2.527 21.944 1.00 91.38 231 SER A O 1
ATOM 1888 N N . TRP A 1 232 ? -8.209 3.029 23.127 1.00 92.69 232 TRP A N 1
ATOM 1889 C CA . TRP A 1 232 ? -8.851 1.741 22.859 1.00 92.69 232 TRP A CA 1
ATOM 1890 C C . TRP A 1 232 ? -9.002 1.480 21.354 1.00 92.69 232 TRP A C 1
ATOM 1892 O O . TRP A 1 232 ? -8.700 0.383 20.896 1.00 92.69 232 TRP A O 1
ATOM 1902 N N . ALA A 1 233 ? -9.383 2.494 20.571 1.00 94.12 233 ALA A N 1
ATOM 1903 C CA . ALA A 1 233 ? -9.544 2.349 19.128 1.00 94.12 233 ALA A CA 1
ATOM 1904 C C . ALA A 1 233 ? -8.213 2.064 18.404 1.00 94.12 233 ALA A C 1
ATOM 1906 O O . ALA A 1 233 ? -8.181 1.214 17.519 1.00 94.12 233 ALA A O 1
ATOM 1907 N N . GLU A 1 234 ? -7.109 2.697 18.820 1.00 94.25 234 GLU A N 1
ATOM 1908 C CA . GLU A 1 234 ? -5.768 2.423 18.274 1.00 94.25 234 GLU A CA 1
ATOM 1909 C C . GLU A 1 234 ? -5.324 0.980 18.581 1.00 94.25 234 GLU A C 1
ATOM 1911 O O . GLU A 1 234 ? -4.846 0.276 17.694 1.00 94.25 234 GLU A O 1
ATOM 1916 N N . GLN A 1 235 ? -5.565 0.493 19.804 1.00 94.38 235 GLN A N 1
ATOM 1917 C CA . GLN A 1 235 ? -5.261 -0.896 20.174 1.00 94.38 235 GLN A CA 1
ATOM 1918 C C . GLN A 1 235 ? -6.108 -1.908 19.387 1.00 94.38 235 GLN A C 1
ATOM 1920 O O . GLN A 1 235 ? -5.609 -2.958 18.986 1.00 94.38 235 GLN A O 1
ATOM 1925 N N . GLN A 1 236 ? -7.387 -1.604 19.157 1.00 95.81 236 GLN A N 1
ATOM 1926 C CA . GLN A 1 236 ? -8.265 -2.453 18.352 1.00 95.81 236 GLN A CA 1
ATOM 1927 C C . GLN A 1 236 ? -7.851 -2.469 16.877 1.00 95.81 236 GLN A C 1
ATOM 1929 O O . GLN A 1 236 ? -7.844 -3.536 16.273 1.00 95.81 236 GLN A O 1
ATOM 1934 N N . ALA A 1 237 ? -7.448 -1.330 16.306 1.00 95.81 237 ALA A N 1
ATOM 1935 C CA . ALA A 1 237 ? -6.929 -1.268 14.939 1.00 95.81 237 ALA A CA 1
ATOM 1936 C C . ALA A 1 237 ? -5.727 -2.203 14.743 1.00 95.81 237 ALA A C 1
ATOM 1938 O O . ALA A 1 237 ? -5.686 -2.957 13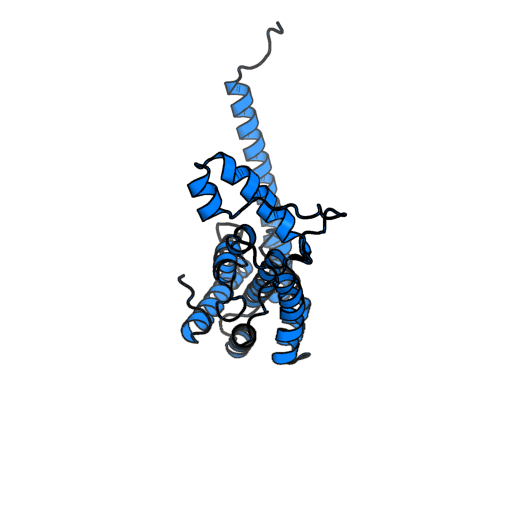.771 1.00 95.81 237 ALA A O 1
ATOM 1939 N N . GLU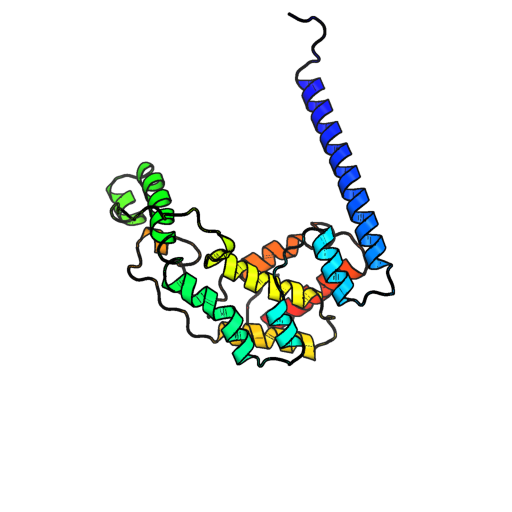 A 1 238 ? -4.794 -2.206 15.698 1.00 94.69 238 GLU A N 1
ATOM 1940 C CA . GLU A 1 238 ? -3.632 -3.099 15.695 1.00 94.69 238 GLU A CA 1
ATOM 1941 C C . GLU A 1 238 ? -4.042 -4.579 15.811 1.00 94.69 238 GLU A C 1
ATOM 1943 O O . GLU A 1 238 ? -3.530 -5.436 15.089 1.00 94.69 238 GLU A O 1
ATOM 1948 N N . GLN A 1 239 ? -5.001 -4.910 16.683 1.00 95.69 239 GLN A N 1
ATOM 1949 C CA . GLN A 1 239 ? -5.522 -6.281 16.801 1.00 95.69 239 GLN A CA 1
ATOM 1950 C C . GLN A 1 239 ? -6.192 -6.756 15.505 1.00 95.69 239 GLN A C 1
ATOM 1952 O O . GLN A 1 239 ? -5.945 -7.875 15.053 1.00 95.69 239 GLN A O 1
ATOM 1957 N N . ASN A 1 240 ? -7.001 -5.898 14.887 1.00 97.69 240 ASN A N 1
ATOM 1958 C CA . ASN A 1 240 ? -7.690 -6.173 13.628 1.00 97.69 240 ASN A CA 1
ATOM 1959 C C . ASN A 1 240 ? -6.702 -6.434 12.489 1.00 97.69 240 ASN A C 1
ATOM 1961 O O . ASN A 1 240 ? -6.860 -7.386 11.723 1.00 97.69 240 ASN A O 1
ATOM 1965 N N . LEU A 1 241 ? -5.651 -5.620 12.416 1.00 96.06 241 LEU A N 1
ATOM 1966 C CA . LEU A 1 241 ? -4.603 -5.744 11.415 1.00 96.06 241 LEU A CA 1
ATOM 1967 C C . LEU A 1 241 ? -3.798 -7.042 11.590 1.00 96.06 241 LEU A C 1
ATOM 1969 O O . LEU A 1 241 ? -3.582 -7.774 10.624 1.00 96.06 241 LEU A O 1
ATOM 1973 N N . ASN A 1 242 ? -3.440 -7.394 12.827 1.00 95.50 242 ASN A N 1
ATOM 1974 C CA . ASN A 1 242 ? -2.764 -8.659 13.123 1.00 95.50 242 ASN A CA 1
ATOM 1975 C C . ASN A 1 242 ? -3.637 -9.884 12.809 1.00 95.50 242 ASN A C 1
ATOM 1977 O O . ASN A 1 242 ? -3.135 -10.884 12.291 1.00 95.50 242 ASN A O 1
ATOM 1981 N N . ALA A 1 243 ? -4.947 -9.808 13.058 1.00 97.00 243 ALA A N 1
ATOM 1982 C CA . ALA A 1 243 ? -5.881 -10.861 12.667 1.00 97.00 243 ALA A CA 1
ATOM 1983 C C . ALA A 1 243 ? -5.947 -11.029 11.140 1.00 97.00 243 ALA A C 1
ATOM 1985 O O . ALA A 1 243 ? -5.936 -12.158 10.644 1.00 97.00 243 ALA A O 1
ATOM 1986 N N . PHE A 1 244 ? -5.948 -9.925 10.390 1.00 97.62 244 PHE A N 1
ATOM 1987 C CA . PHE A 1 244 ? -5.888 -9.955 8.930 1.00 97.62 244 PHE A CA 1
ATOM 1988 C C . PHE A 1 244 ? -4.591 -10.607 8.420 1.00 97.62 244 PHE A C 1
ATOM 1990 O O . PHE A 1 244 ? -4.643 -11.501 7.572 1.00 97.62 244 PHE A O 1
ATOM 1997 N N . TYR A 1 245 ? -3.434 -10.249 8.990 1.00 96.00 245 TYR A N 1
ATOM 1998 C CA . TYR A 1 245 ? -2.144 -10.868 8.651 1.00 96.00 245 TYR A CA 1
ATOM 1999 C C . TYR A 1 245 ? -2.130 -12.370 8.908 1.00 96.00 245 TYR A C 1
ATOM 2001 O O . TYR A 1 245 ? -1.724 -13.146 8.042 1.00 96.00 245 TYR A O 1
ATOM 2009 N N . ALA A 1 246 ? -2.631 -12.794 10.069 1.00 95.94 246 ALA A N 1
ATOM 2010 C CA . ALA A 1 246 ? -2.725 -14.206 10.408 1.00 95.94 246 ALA A CA 1
ATOM 2011 C C . ALA A 1 246 ? -3.565 -14.980 9.379 1.00 95.94 246 ALA A C 1
ATOM 2013 O O . ALA A 1 246 ? -3.197 -16.092 9.005 1.00 95.94 246 ALA A O 1
ATOM 2014 N N . ARG A 1 247 ? -4.654 -14.390 8.870 1.00 97.12 247 ARG A N 1
ATOM 2015 C CA . ARG A 1 247 ? -5.515 -15.018 7.855 1.00 97.12 247 ARG A CA 1
ATOM 2016 C C . ARG A 1 247 ? -4.876 -15.064 6.470 1.00 97.12 247 ARG A C 1
ATOM 2018 O O . ARG A 1 247 ? -5.004 -16.080 5.785 1.00 97.12 247 ARG A O 1
ATOM 2025 N N . LEU A 1 248 ? -4.149 -14.023 6.063 1.00 97.19 248 LEU A N 1
ATOM 2026 C CA . LEU A 1 248 ? -3.368 -14.047 4.821 1.00 97.19 248 LEU A CA 1
ATOM 2027 C C . LEU A 1 248 ? -2.334 -15.185 4.830 1.00 97.19 248 LEU A C 1
ATOM 2029 O O . LEU A 1 248 ? -2.252 -15.931 3.850 1.00 97.19 248 LEU A O 1
ATOM 2033 N N . THR A 1 249 ? -1.629 -15.366 5.951 1.00 95.88 249 THR A N 1
ATOM 2034 C CA . THR A 1 249 ? -0.658 -16.456 6.135 1.00 95.88 249 THR A CA 1
ATOM 2035 C C . THR A 1 249 ? -1.337 -17.820 6.220 1.00 95.88 249 THR A C 1
ATOM 2037 O O . THR A 1 249 ? -0.963 -18.737 5.491 1.00 95.88 249 THR A O 1
ATOM 2040 N N . ALA A 1 250 ? -2.373 -17.968 7.052 1.00 95.44 250 ALA A N 1
ATOM 2041 C CA . ALA A 1 250 ? -3.072 -19.241 7.240 1.00 95.44 250 ALA A CA 1
ATOM 2042 C C . ALA A 1 250 ? -3.753 -19.748 5.959 1.00 95.44 250 ALA A C 1
ATOM 2044 O O . ALA A 1 250 ? -3.834 -20.955 5.741 1.00 95.44 250 ALA A O 1
ATOM 2045 N N . SER A 1 251 ? -4.217 -18.840 5.096 1.00 95.69 251 SER A N 1
ATOM 2046 C CA . SER A 1 251 ? -4.826 -19.188 3.807 1.00 95.69 251 SER A CA 1
ATOM 2047 C C . SER A 1 251 ? -3.819 -19.367 2.663 1.00 95.69 251 SER A C 1
ATOM 2049 O O . SER A 1 251 ? -4.228 -19.641 1.534 1.00 95.69 251 SER A O 1
ATOM 2051 N N . GLY A 1 252 ? -2.516 -19.199 2.920 1.00 95.06 252 GLY A N 1
ATOM 2052 C CA . GLY A 1 252 ? -1.461 -19.324 1.910 1.00 95.06 252 GLY A CA 1
ATOM 2053 C C . GLY A 1 252 ? -1.471 -18.226 0.838 1.00 95.06 252 GLY A C 1
ATOM 2054 O O . GLY A 1 252 ? -0.797 -18.365 -0.181 1.00 95.06 252 GLY A O 1
ATOM 2055 N N . VAL A 1 253 ? -2.225 -17.138 1.037 1.00 96.62 253 VAL A N 1
ATOM 2056 C CA . VAL A 1 253 ? -2.303 -16.018 0.081 1.00 96.62 253 VAL A CA 1
ATOM 2057 C C . VAL A 1 253 ? -1.007 -15.207 0.100 1.00 96.62 253 VAL A C 1
ATOM 2059 O O . VAL A 1 253 ? -0.455 -14.883 -0.953 1.00 96.62 253 VAL A O 1
ATOM 2062 N N . ALA A 1 254 ? -0.486 -14.916 1.289 1.00 93.50 254 ALA A N 1
ATOM 2063 C CA . ALA A 1 254 ? 0.794 -14.243 1.467 1.00 93.50 254 ALA A CA 1
ATOM 2064 C C . ALA A 1 254 ? 1.505 -14.828 2.685 1.00 93.50 254 ALA A C 1
ATOM 2066 O O . ALA A 1 254 ? 0.889 -14.987 3.732 1.00 93.50 254 ALA A O 1
ATOM 2067 N N . ASN A 1 255 ? 2.795 -15.137 2.562 1.00 86.56 255 ASN A N 1
ATOM 2068 C CA . ASN A 1 255 ? 3.586 -15.587 3.702 1.00 86.56 255 ASN A CA 1
ATOM 2069 C C . ASN A 1 255 ? 4.146 -14.366 4.438 1.00 86.56 255 ASN A C 1
ATOM 2071 O O . ASN A 1 255 ? 5.215 -13.860 4.097 1.00 86.56 255 ASN A O 1
ATOM 2075 N N . ILE A 1 256 ? 3.381 -13.856 5.402 1.00 82.31 256 ILE A N 1
ATOM 2076 C CA . ILE A 1 256 ? 3.786 -12.697 6.195 1.00 82.31 256 ILE A CA 1
ATOM 2077 C C . ILE A 1 256 ? 4.601 -13.205 7.380 1.00 82.31 256 ILE A C 1
ATOM 2079 O O . ILE A 1 256 ? 4.066 -13.837 8.294 1.00 82.31 256 ILE A O 1
ATOM 2083 N N . HIS A 1 257 ? 5.900 -12.917 7.364 1.00 66.56 257 HIS A N 1
ATOM 2084 C CA . HIS A 1 257 ? 6.763 -13.103 8.523 1.00 66.56 257 HIS A CA 1
ATOM 2085 C C . HIS A 1 257 ? 6.538 -11.927 9.480 1.00 66.56 257 HIS A C 1
ATOM 2087 O O . HIS A 1 257 ? 6.922 -10.797 9.180 1.00 66.56 257 HIS A O 1
ATOM 2093 N N . VAL A 1 258 ? 5.827 -12.200 10.579 1.00 55.19 258 VAL A N 1
ATOM 2094 C CA . VAL A 1 258 ? 5.457 -11.223 11.617 1.00 55.19 258 VAL A CA 1
ATOM 2095 C C . VAL A 1 258 ? 6.581 -11.037 12.619 1.00 55.19 258 VAL A C 1
ATOM 2097 O O . VAL A 1 258 ? 7.181 -12.055 13.024 1.00 55.19 258 VAL A O 1
#

Foldseek 3Di:
DPPDDDDPVVVVVVVVVVVVVVVVVLVVVLVVQLVVLLPDPVDDLLRSLVSNCVSLVFQAADQVLVVCLLVVVDDLLRSLCVLCVLLLVLQQCVNVQQNVVVLLVVLVVVLVVDDVVVSCVQFNDRDDGDHPPDPDDCCSHNVNSLSNSLRSLLSVLLSDFLPPVVSLVSSLSSLLSQLPDDFRAHYVPPGSSNCPPQCNVVVGCRVQVPCNQVSLVRSCCLADPRSDHDRPSRPRSVVSSVSSQVCCCVVVSHPHDD

Organism: NCBI:txid42672

Sequence (258 aa):
MPKNRPSKEKRDQAKVEERRFRRIEKETRENDRAKAVADDNTLDFAAKIDRLAEIRNWFCADTTTVDRYMSGEISTAEAADILAKPIDEAYSTANAGTEYFRQERVARIQRKYHSPERALELWGPEQDWPEPENERDHSENAEMLLWNLWYSILHTAKKIHFTDEARQEKLVHLVRALKSRPNPPEPVPMTVPLKRDWVWQLGTVWSDLIILGASIAEVRNDSCGCGAGWSWAEQQAEQNLNAFYARLTASGVANIHV

Radius of gyration: 23.12 Å; chains: 1; bounding box: 58×61×49 Å

Secondary structure (DSSP, 8-state):
--TTPPPHHHHHHHHHHHHHHHHHHHHHHHHHHHHHHHH-TTS-HHHHHHHHHHHHT-S----HHHHHHHHTSS-HHHHHHHHHHHHHHHHHTTTTTHHHHHHHHHHHHHHTTS-HHHHHHHH-S----PPPSS---GGGSHHHHHHHHHHHHHHHHHHS-TT-HHHHHHHHHHHHHHHTSPPPPPPSS--TTGGGSTTTTTS-STTTTTTHHHHHHHHGGGSBTTTB---HHHHHHHHHHHHHHHHHHHTTS-----

pLDDT: mean 92.95, std 7.94, range [51.41, 98.81]